Protein AF-A0A509LCJ4-F1 (afdb_monomer_lite)

pLDDT: mean 75.79, std 15.9, range [31.55, 95.25]

Secondary structure (DSSP, 8-state):
-PPPPPHHHHHHHHHHHHT-TT-EEHHHHHHHHTTT-SS---HHHHHHHHHHHHHTTSEEEESSGGG-EEEE-------TTTT--S-TTSHHHHTTS---HHHHHHHHHHHS-GGGSPP----HHHHHS--TTT--SS-HHHHHHHHHHH--SSTTPPTTHHHHHHHHHHHHHHHHHHHHHTT----HHHHHHHHHH--PPTT---

Foldseek 3Di:
DDDDDPVVVLVVLLVLQAVCQVFADLVRSQVVCVVVDPDRDDSVNVVVSVVVCVVVVQWDWDDDDRNTGIHGRPDPPPPVPPPPPPPPPPPVVVVPDDDDPVVVVVVVQVPDDPVPHDDDDDPVVCVVVDDPPPDDPDDPVVVVVVVVVVDDPPPDDPPCVVVVVVVLVVQLVVVQVVCVVVVWPDDSVQSNCCSVPVDHDPPTDD

Structure (mmCIF, N/CA/C/O backbone):
data_AF-A0A509LCJ4-F1
#
_entry.id   AF-A0A509LCJ4-F1
#
loop_
_atom_site.group_PDB
_atom_site.id
_atom_site.type_symbol
_atom_site.label_atom_id
_atom_site.label_alt_id
_atom_site.label_comp_id
_atom_site.label_asym_id
_atom_site.label_entity_id
_atom_site.label_seq_id
_atom_site.pdbx_PDB_ins_code
_atom_site.Cartn_x
_atom_site.Cartn_y
_atom_site.Cartn_z
_atom_site.occupancy
_atom_site.B_iso_or_equiv
_atom_site.auth_seq_id
_atom_site.auth_comp_id
_atom_site.auth_asym_id
_atom_site.auth_atom_id
_atom_site.pdbx_PDB_model_num
ATOM 1 N N . MET A 1 1 ? 19.513 -4.182 53.353 1.00 33.31 1 MET A N 1
ATOM 2 C CA . MET A 1 1 ? 18.036 -4.102 53.320 1.00 33.31 1 MET A CA 1
ATOM 3 C C . MET A 1 1 ? 17.621 -2.771 52.706 1.00 33.31 1 MET A C 1
ATOM 5 O O . MET A 1 1 ? 18.065 -1.745 53.215 1.00 33.31 1 MET A O 1
ATOM 9 N N . PRO A 1 2 ? 16.878 -2.746 51.587 1.00 37.03 2 PRO A N 1
ATOM 10 C CA . PRO A 1 2 ? 16.491 -1.492 50.951 1.00 37.03 2 PRO A CA 1
ATOM 11 C C . PRO A 1 2 ? 15.397 -0.805 51.782 1.00 37.03 2 PRO A C 1
ATOM 13 O O . PRO A 1 2 ? 14.404 -1.425 52.149 1.00 37.03 2 PRO A O 1
ATOM 16 N N . ARG A 1 3 ? 15.608 0.475 52.120 1.00 45.47 3 ARG A N 1
ATOM 17 C CA . ARG A 1 3 ? 14.636 1.304 52.849 1.00 45.47 3 ARG A CA 1
ATOM 18 C C . ARG A 1 3 ? 13.337 1.391 52.047 1.00 45.47 3 ARG A C 1
ATOM 20 O O . ARG A 1 3 ? 13.357 1.904 50.927 1.00 45.47 3 ARG A O 1
ATOM 27 N N . VAL A 1 4 ? 12.244 0.913 52.640 1.00 50.81 4 VAL A N 1
ATOM 28 C CA . VAL A 1 4 ? 10.884 1.067 52.115 1.00 50.81 4 VAL A CA 1
ATOM 29 C C . VAL A 1 4 ? 10.648 2.548 51.842 1.00 50.81 4 VAL A C 1
ATOM 31 O O . VAL A 1 4 ? 10.898 3.410 52.682 1.00 50.81 4 VAL A O 1
ATOM 34 N N . VAL A 1 5 ? 10.264 2.837 50.608 1.00 59.06 5 VAL A N 1
ATOM 35 C CA . VAL A 1 5 ? 9.874 4.172 50.170 1.00 59.06 5 VAL A CA 1
ATOM 36 C C . VAL A 1 5 ? 8.463 4.412 50.685 1.00 59.06 5 VAL A C 1
ATOM 38 O O . VAL A 1 5 ? 7.605 3.595 50.350 1.00 59.06 5 VAL A O 1
ATOM 41 N N . PRO A 1 6 ? 8.197 5.472 51.464 1.00 67.94 6 PRO A N 1
ATOM 42 C CA . PRO A 1 6 ? 6.829 5.802 51.836 1.00 67.94 6 PRO A CA 1
ATOM 43 C C . PRO A 1 6 ? 6.029 6.079 50.559 1.00 67.94 6 PRO A C 1
ATOM 45 O O . PRO A 1 6 ? 6.415 6.941 49.770 1.00 67.94 6 PRO A O 1
ATOM 48 N N . ALA A 1 7 ? 4.959 5.320 50.318 1.00 65.38 7 ALA A N 1
ATOM 49 C CA . ALA A 1 7 ? 4.083 5.518 49.159 1.00 65.38 7 ALA A CA 1
ATOM 50 C C . ALA A 1 7 ? 3.493 6.944 49.139 1.00 65.38 7 ALA A C 1
ATOM 52 O O . ALA A 1 7 ? 3.397 7.561 48.085 1.00 65.38 7 ALA A O 1
ATOM 53 N N . GLU A 1 8 ? 3.260 7.508 50.326 1.00 69.81 8 GLU A N 1
ATOM 54 C CA . GLU A 1 8 ? 2.789 8.879 50.540 1.00 69.81 8 GLU A CA 1
ATOM 55 C C . GLU A 1 8 ? 3.720 9.947 49.936 1.00 69.81 8 GLU A C 1
ATOM 57 O O . GLU A 1 8 ? 3.243 10.948 49.408 1.00 69.81 8 GLU A O 1
ATOM 62 N N . GLU A 1 9 ? 5.045 9.730 49.952 1.00 72.44 9 GLU A N 1
ATOM 63 C CA . GLU A 1 9 ? 6.005 10.656 49.327 1.00 72.44 9 GLU A CA 1
ATOM 64 C C . GLU A 1 9 ? 5.854 10.674 47.800 1.00 72.44 9 GLU A C 1
ATOM 66 O O . GLU A 1 9 ? 6.003 11.722 47.177 1.00 72.44 9 GLU A O 1
ATOM 71 N N . LEU A 1 10 ? 5.594 9.514 47.189 1.00 76.00 10 LEU A N 1
ATOM 72 C CA . LEU A 1 10 ? 5.459 9.385 45.736 1.00 76.00 10 LEU A CA 1
ATOM 73 C C . LEU A 1 10 ? 4.158 10.021 45.244 1.00 76.00 10 LEU A C 1
ATOM 75 O O . LEU A 1 10 ? 4.177 10.738 44.246 1.00 76.00 10 LEU A O 1
ATOM 79 N N . ASP A 1 11 ? 3.067 9.815 45.979 1.00 78.56 11 ASP A N 1
ATOM 80 C CA . ASP A 1 11 ? 1.764 10.402 45.662 1.00 78.56 11 ASP A CA 1
ATOM 81 C C . ASP A 1 11 ? 1.780 11.929 45.821 1.00 78.56 11 ASP A C 1
ATOM 83 O O . ASP A 1 11 ? 1.165 12.645 45.034 1.00 78.56 11 ASP A O 1
ATOM 87 N N . LEU A 1 12 ? 2.525 12.452 46.802 1.00 78.88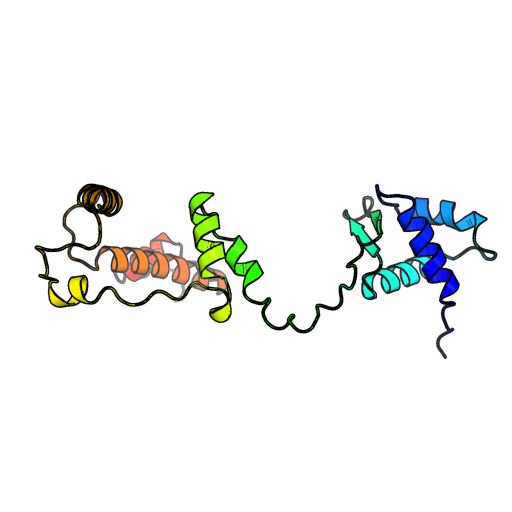 12 LEU A N 1
ATOM 88 C CA . LEU A 1 12 ? 2.711 13.895 46.966 1.00 78.88 12 LEU A CA 1
ATOM 89 C C . LEU A 1 12 ? 3.481 14.493 45.780 1.00 78.88 12 LEU A C 1
ATOM 91 O O . LEU A 1 12 ? 3.068 15.519 45.247 1.00 78.88 12 LEU A O 1
ATOM 95 N N . ILE A 1 13 ? 4.560 13.842 45.327 1.00 80.06 13 ILE A N 1
ATOM 96 C CA . ILE A 1 13 ? 5.332 14.295 44.157 1.00 80.06 13 ILE A CA 1
ATOM 97 C C . ILE A 1 13 ? 4.460 14.296 42.893 1.00 80.06 13 ILE A C 1
ATOM 99 O O . ILE A 1 13 ? 4.494 15.265 42.139 1.00 80.06 13 ILE A O 1
ATOM 103 N N . GLU A 1 14 ? 3.658 13.252 42.670 1.00 79.88 14 GLU A N 1
ATOM 104 C CA . GLU A 1 14 ? 2.735 13.183 41.530 1.00 79.88 14 GLU A CA 1
ATOM 105 C C . GLU A 1 14 ? 1.674 14.292 41.576 1.00 79.88 14 GLU A C 1
ATOM 107 O O . GLU A 1 14 ? 1.466 14.974 40.570 1.00 79.88 14 GLU A O 1
ATOM 112 N N . ARG A 1 15 ? 1.059 14.540 42.743 1.00 79.38 15 ARG A N 1
ATOM 113 C CA . ARG A 1 15 ? 0.094 15.640 42.918 1.00 79.38 15 ARG A CA 1
ATOM 114 C C . ARG A 1 15 ? 0.714 16.988 42.568 1.00 79.38 15 ARG A C 1
ATOM 116 O O . ARG A 1 15 ? 0.129 17.722 41.777 1.00 79.38 15 ARG A O 1
ATOM 123 N N . MET A 1 16 ? 1.921 17.277 43.056 1.00 79.75 16 MET A N 1
ATOM 124 C CA . MET A 1 16 ? 2.593 18.539 42.729 1.00 79.75 16 MET A CA 1
ATOM 125 C C . MET A 1 16 ? 2.919 18.656 41.236 1.00 79.75 16 MET A C 1
ATOM 127 O O . MET A 1 16 ? 2.855 1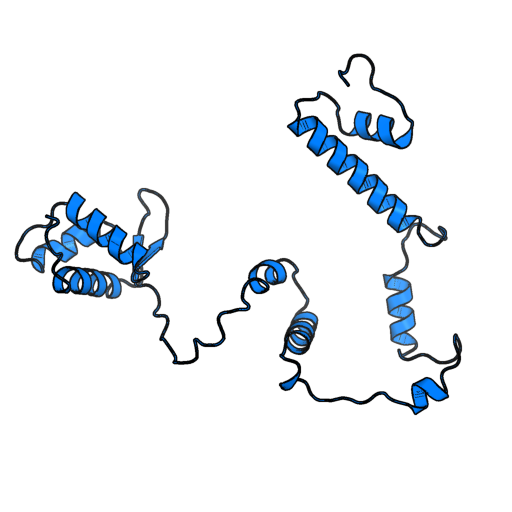9.747 40.689 1.00 79.75 16 MET A O 1
ATOM 131 N N . ILE A 1 17 ? 3.244 17.555 40.550 1.00 81.94 17 ILE A N 1
ATOM 132 C CA . ILE A 1 17 ? 3.453 17.569 39.093 1.00 81.94 17 ILE A CA 1
ATOM 133 C C . ILE A 1 17 ? 2.127 17.820 38.352 1.00 81.94 17 ILE A C 1
ATOM 135 O O . ILE A 1 17 ? 2.122 18.526 37.346 1.00 81.94 17 ILE A O 1
ATOM 139 N N . SER A 1 18 ? 1.003 17.294 38.853 1.00 78.25 18 SER A N 1
ATOM 140 C CA . SER A 1 18 ? -0.322 17.486 38.242 1.00 78.25 18 SER A CA 1
ATOM 141 C C . SER A 1 18 ? -0.826 18.935 38.287 1.00 78.25 18 SER A C 1
ATOM 143 O O . SER A 1 18 ? -1.566 19.351 37.399 1.00 78.25 18 SER A O 1
ATOM 145 N N . GLU A 1 19 ? -0.375 19.733 39.262 1.00 79.25 19 GLU A N 1
ATOM 146 C CA . GLU A 1 19 ? -0.728 21.156 39.378 1.00 79.25 19 GLU A CA 1
ATOM 147 C C . GLU A 1 19 ? -0.091 22.029 38.280 1.00 79.25 19 GLU A C 1
ATOM 149 O O . GLU A 1 19 ? -0.550 23.145 38.029 1.00 79.25 19 GLU A O 1
ATOM 154 N N . TYR A 1 20 ? 0.932 21.522 37.581 1.00 78.56 20 TYR A N 1
ATOM 155 C CA . TYR A 1 20 ? 1.624 22.231 36.506 1.00 78.56 20 TYR A CA 1
ATOM 156 C C . TYR A 1 20 ? 1.397 21.535 35.151 1.00 78.56 20 TYR A C 1
ATOM 158 O O . TYR A 1 20 ? 2.231 20.739 34.718 1.00 78.56 20 TYR A O 1
ATOM 166 N N . PRO A 1 21 ? 0.321 21.868 34.408 1.00 67.88 21 PRO A N 1
ATOM 167 C CA . PRO A 1 21 ? 0.019 21.255 33.107 1.00 67.88 21 PRO A CA 1
ATOM 168 C C . PRO A 1 21 ? 1.046 21.598 32.012 1.00 67.88 21 PRO A C 1
ATOM 170 O O . PRO A 1 21 ? 1.223 20.842 31.059 1.00 67.88 21 PRO A O 1
ATOM 173 N N . GLY A 1 22 ? 1.775 22.712 32.163 1.00 68.94 22 GLY A N 1
ATOM 174 C CA . GLY A 1 22 ? 2.937 23.052 31.327 1.00 68.94 22 GLY A CA 1
ATOM 175 C C . GLY A 1 22 ? 4.184 22.210 31.630 1.00 68.94 22 GLY A C 1
ATOM 176 O O . GLY A 1 22 ? 5.163 22.276 30.891 1.00 68.94 22 GLY A O 1
ATOM 177 N N . GLY A 1 23 ? 4.117 21.394 32.684 1.00 76.31 23 GLY A N 1
ATOM 178 C CA . GLY A 1 23 ? 5.194 20.591 33.224 1.00 76.31 23 GLY A CA 1
ATOM 179 C C . GLY A 1 23 ? 6.172 21.389 34.090 1.00 76.31 23 GLY A C 1
ATOM 180 O O . GLY A 1 23 ? 6.235 22.619 34.047 1.00 76.31 23 GLY A O 1
ATOM 181 N N . ILE A 1 24 ? 6.950 20.674 34.900 1.00 79.50 24 ILE A N 1
ATOM 182 C CA . ILE A 1 24 ? 7.888 21.258 35.858 1.00 79.50 24 ILE A CA 1
ATOM 183 C C . ILE A 1 24 ? 9.295 20.656 35.733 1.00 79.50 24 ILE A C 1
ATOM 185 O O . ILE A 1 24 ? 9.477 19.442 35.684 1.00 79.50 24 ILE A O 1
ATOM 189 N N . GLY A 1 25 ? 10.320 21.510 35.665 1.00 81.44 25 GLY A N 1
ATOM 190 C CA . GLY A 1 25 ? 11.725 21.085 35.673 1.00 81.44 25 GLY A CA 1
ATOM 191 C C . GLY A 1 25 ? 12.210 20.709 37.078 1.00 81.44 25 GLY A C 1
ATOM 192 O O . GLY A 1 25 ? 11.651 21.158 38.079 1.00 81.44 25 GLY A O 1
ATOM 193 N N . ILE A 1 26 ? 13.292 19.930 37.177 1.00 79.69 26 ILE A N 1
ATOM 194 C CA . ILE A 1 26 ? 13.751 19.368 38.463 1.00 79.69 26 ILE A CA 1
ATOM 195 C C . ILE A 1 26 ? 14.048 20.431 39.534 1.00 79.69 26 ILE A C 1
ATOM 197 O O . ILE A 1 26 ? 13.632 20.279 40.677 1.00 79.69 26 ILE A O 1
ATOM 201 N N . SER A 1 27 ? 14.692 21.543 39.165 1.00 78.50 27 SER A N 1
ATOM 202 C CA . SER A 1 27 ? 15.024 22.627 40.101 1.00 78.50 27 SER A CA 1
ATOM 203 C C . SER A 1 27 ? 13.783 23.392 40.569 1.00 78.50 27 SER A C 1
ATOM 205 O O . SER A 1 27 ? 13.729 23.870 41.698 1.00 78.50 27 SER A O 1
ATOM 207 N N . ALA A 1 28 ? 12.766 23.517 39.710 1.00 79.06 28 ALA A N 1
ATOM 208 C CA . ALA A 1 28 ? 11.496 24.132 40.085 1.00 79.06 28 ALA A CA 1
ATOM 209 C C . ALA A 1 28 ? 10.714 23.213 41.033 1.00 79.06 28 ALA A C 1
ATOM 211 O O . ALA A 1 28 ? 10.183 23.684 42.038 1.00 79.06 28 ALA A O 1
ATOM 212 N N . LEU A 1 29 ? 10.735 21.907 40.760 1.00 81.00 29 LEU A N 1
ATOM 213 C CA . LEU A 1 29 ? 10.104 20.879 41.578 1.00 81.00 29 LEU A CA 1
ATOM 214 C C . LEU A 1 29 ? 10.755 20.768 42.968 1.00 81.00 29 LEU A C 1
ATOM 216 O O . LEU A 1 29 ? 10.044 20.631 43.955 1.00 81.00 29 LEU A O 1
ATOM 220 N N . GLU A 1 30 ? 12.077 20.941 43.083 1.00 78.62 30 GLU A N 1
ATOM 221 C CA . GLU A 1 30 ? 12.768 21.044 44.381 1.00 78.62 30 GLU A CA 1
ATOM 222 C C . GLU A 1 30 ? 12.242 22.205 45.238 1.00 78.62 30 GLU A C 1
ATOM 224 O O . GLU A 1 30 ? 11.990 22.024 46.430 1.00 78.62 30 GLU A O 1
ATOM 229 N N . ARG A 1 31 ? 12.029 23.390 44.646 1.00 76.25 31 ARG A N 1
ATOM 230 C CA . ARG A 1 31 ? 11.494 24.551 45.382 1.00 76.25 31 ARG A CA 1
ATOM 231 C C . ARG A 1 31 ? 10.050 24.345 45.818 1.00 76.25 31 ARG A C 1
ATOM 233 O O . ARG A 1 31 ? 9.688 24.758 46.913 1.00 76.25 31 ARG A O 1
ATOM 240 N N . VAL A 1 32 ? 9.241 23.737 44.953 1.00 77.69 32 VAL A N 1
ATOM 241 C CA . VAL A 1 32 ? 7.825 23.463 45.223 1.00 77.69 32 VAL A CA 1
ATOM 242 C C . VAL A 1 32 ? 7.675 22.388 46.301 1.00 77.69 32 VAL A C 1
ATOM 244 O O . VAL A 1 32 ? 6.792 22.485 47.140 1.00 77.69 32 VAL A O 1
ATOM 247 N N . LEU A 1 33 ? 8.572 21.403 46.346 1.00 76.62 33 LEU A N 1
ATOM 248 C CA . LEU A 1 33 ? 8.556 20.337 47.350 1.00 76.62 33 LEU A CA 1
ATOM 249 C C . LEU A 1 33 ? 9.142 20.747 48.710 1.00 76.62 33 LEU A C 1
ATOM 251 O O . LEU A 1 33 ? 8.780 20.153 49.725 1.00 76.62 33 LEU A O 1
ATOM 255 N N . ALA A 1 34 ? 10.022 21.752 48.756 1.00 70.06 34 ALA A N 1
ATOM 256 C CA . ALA A 1 34 ? 10.665 22.224 49.985 1.00 70.06 34 ALA A CA 1
ATOM 257 C C . ALA A 1 34 ? 9.697 22.573 51.146 1.00 70.06 34 ALA A C 1
ATOM 259 O O . ALA A 1 34 ? 10.005 22.187 52.273 1.00 70.06 34 ALA A O 1
ATOM 260 N N . PRO A 1 35 ? 8.548 23.250 50.934 1.00 67.25 35 PRO A N 1
ATOM 261 C CA . PRO A 1 35 ? 7.594 23.540 52.010 1.00 67.25 35 PRO A CA 1
ATOM 262 C C . PRO A 1 35 ? 6.697 22.356 52.408 1.00 67.25 35 PRO A C 1
ATOM 264 O O . PRO A 1 35 ? 6.171 22.346 53.518 1.00 67.25 35 PRO A O 1
ATOM 267 N N . HIS A 1 36 ? 6.510 21.361 51.536 1.00 63.88 36 HIS A N 1
ATOM 268 C CA . HIS A 1 36 ? 5.550 20.267 51.748 1.00 63.88 36 HIS A CA 1
ATOM 269 C C . HIS A 1 36 ? 6.159 19.009 52.382 1.00 63.88 36 HIS A C 1
ATOM 271 O O . HIS A 1 36 ? 5.432 18.075 52.718 1.00 63.88 36 HIS A O 1
ATOM 277 N N . LEU A 1 37 ? 7.479 18.971 52.573 1.00 64.69 37 LEU A N 1
ATOM 278 C CA . LEU A 1 37 ? 8.184 17.827 53.144 1.00 64.69 37 LEU A CA 1
ATOM 279 C C . LEU A 1 37 ? 8.868 18.194 54.457 1.00 64.69 37 LEU A C 1
ATOM 281 O O . LEU A 1 37 ? 9.661 19.127 54.536 1.00 64.69 37 LEU A O 1
ATOM 285 N N . SER A 1 38 ? 8.641 17.372 55.481 1.00 53.91 38 SER A N 1
ATOM 286 C CA . SER A 1 38 ? 9.232 17.519 56.821 1.00 53.91 38 SER A CA 1
ATOM 287 C C . SER A 1 38 ? 10.762 17.360 56.828 1.00 53.91 38 SER A C 1
ATOM 289 O O . SER A 1 38 ? 11.421 17.665 57.819 1.00 53.91 38 SER A O 1
ATOM 291 N N . LYS A 1 39 ? 11.341 16.850 55.732 1.00 64.19 39 LYS A N 1
ATOM 292 C CA . LYS A 1 39 ? 12.776 16.635 55.550 1.00 64.19 39 LYS A CA 1
ATOM 293 C C . LYS A 1 39 ? 13.174 17.041 54.137 1.00 64.19 39 LYS A C 1
ATOM 295 O O . LYS A 1 39 ? 12.638 16.499 53.174 1.00 64.19 39 LYS A O 1
ATOM 300 N N . ALA A 1 40 ? 14.154 17.937 54.017 1.00 59.78 40 ALA A N 1
ATOM 301 C CA . ALA A 1 40 ? 14.696 18.339 52.723 1.00 59.78 40 ALA A CA 1
ATOM 302 C C . ALA A 1 40 ? 15.198 17.102 51.955 1.00 59.78 40 ALA A C 1
ATOM 304 O O . ALA A 1 40 ? 16.149 16.428 52.370 1.00 59.78 40 ALA A O 1
ATOM 305 N N . LEU A 1 41 ? 14.522 16.766 50.854 1.00 66.06 41 LEU A N 1
ATOM 306 C CA . LEU A 1 41 ? 14.933 15.678 49.977 1.00 66.06 41 LEU A CA 1
ATOM 307 C C . LEU A 1 41 ? 16.225 16.085 49.263 1.00 66.06 41 LEU A C 1
ATOM 309 O O . LEU A 1 41 ? 16.293 17.116 48.603 1.00 66.06 41 LEU A O 1
ATOM 313 N N . ASN A 1 42 ? 17.262 15.253 49.371 1.00 74.69 42 ASN A N 1
ATOM 314 C CA . ASN A 1 42 ? 18.460 15.409 48.550 1.00 74.69 42 ASN A CA 1
ATOM 315 C C . ASN A 1 42 ? 18.092 15.165 47.073 1.00 74.69 42 ASN A C 1
ATOM 317 O O . ASN A 1 42 ? 17.386 14.198 46.774 1.00 74.69 42 ASN A O 1
ATOM 321 N N . ARG A 1 43 ? 18.622 15.987 46.160 1.00 76.94 43 ARG A N 1
ATOM 322 C CA . ARG A 1 43 ? 18.452 15.884 44.701 1.00 76.94 43 ARG A CA 1
ATOM 323 C C . ARG A 1 43 ? 18.583 14.458 44.161 1.00 76.94 43 ARG A C 1
ATOM 325 O O . ARG A 1 43 ? 17.761 14.020 43.364 1.00 76.94 43 ARG A O 1
ATOM 332 N N . ARG A 1 44 ? 19.554 13.680 44.656 1.00 76.44 44 ARG A N 1
ATOM 333 C CA . ARG A 1 44 ? 19.750 12.272 44.248 1.00 76.44 44 ARG A CA 1
ATOM 334 C C . ARG A 1 44 ? 18.578 11.365 44.648 1.00 76.44 44 ARG A C 1
ATOM 336 O O . ARG A 1 44 ? 18.247 10.417 43.941 1.00 76.44 44 ARG A O 1
ATOM 343 N N . THR A 1 45 ? 17.944 11.642 45.785 1.00 78.56 45 THR A N 1
ATOM 344 C CA . THR A 1 45 ? 16.750 10.919 46.238 1.00 78.56 45 THR A CA 1
ATOM 345 C C . THR A 1 45 ? 15.552 11.279 45.374 1.00 78.56 45 THR A C 1
ATOM 347 O O . THR A 1 45 ? 14.810 10.377 45.004 1.00 78.56 45 THR A O 1
ATOM 350 N N . LEU A 1 46 ? 15.395 12.559 45.023 1.00 79.94 46 LEU A N 1
ATOM 351 C CA . LEU A 1 46 ? 14.321 13.028 44.152 1.00 79.94 46 LEU A CA 1
ATOM 352 C C . LEU A 1 46 ? 14.421 12.420 42.746 1.00 79.94 46 LEU A C 1
ATOM 354 O O . LEU A 1 46 ? 13.440 11.877 42.253 1.00 79.94 46 LEU A O 1
ATOM 358 N N . GLN A 1 47 ? 15.612 12.419 42.143 1.00 82.12 47 GLN A N 1
ATOM 359 C CA . GLN A 1 47 ? 15.852 11.781 40.841 1.00 82.12 47 GLN A CA 1
ATOM 360 C C . GLN A 1 47 ? 15.453 10.304 40.851 1.00 82.12 47 GLN A C 1
ATOM 362 O O . GLN A 1 47 ? 14.658 9.876 40.026 1.00 82.12 47 GLN A O 1
ATOM 367 N N . ARG A 1 48 ? 15.888 9.550 41.867 1.00 79.38 48 ARG A N 1
ATOM 368 C CA . ARG A 1 48 ? 15.511 8.137 42.022 1.00 79.38 48 ARG A CA 1
ATOM 369 C C . ARG A 1 48 ? 13.996 7.929 42.200 1.00 79.38 48 ARG A C 1
ATOM 371 O O . ARG A 1 48 ? 13.475 6.864 41.885 1.00 79.38 48 ARG A O 1
ATOM 378 N N . ARG A 1 49 ? 13.279 8.906 42.770 1.00 80.69 49 ARG A N 1
ATOM 379 C CA . ARG A 1 49 ? 11.811 8.864 42.926 1.00 80.69 49 ARG A CA 1
ATOM 380 C C . ARG A 1 49 ? 11.114 9.142 41.595 1.00 80.69 49 ARG A C 1
ATOM 382 O O . ARG A 1 49 ? 10.177 8.428 41.265 1.00 80.69 49 ARG A O 1
ATOM 389 N N . LEU A 1 50 ? 11.609 10.111 40.828 1.00 82.00 50 LEU A N 1
ATOM 390 C CA . LEU A 1 50 ? 11.122 10.425 39.483 1.00 82.00 50 LEU A CA 1
ATOM 391 C C . LEU A 1 50 ? 11.376 9.270 38.504 1.00 82.00 50 LEU A C 1
ATOM 393 O O . LEU A 1 50 ? 10.475 8.918 37.758 1.00 82.00 50 LEU A O 1
ATOM 397 N N . GLU A 1 51 ? 12.538 8.614 38.568 1.00 82.75 51 GLU A N 1
ATOM 398 C CA . GLU A 1 51 ? 12.829 7.396 37.792 1.00 82.75 51 GLU A CA 1
ATOM 399 C C . GLU A 1 51 ? 11.818 6.282 38.078 1.00 82.75 51 GLU A C 1
ATOM 401 O O . GLU A 1 51 ? 11.348 5.619 37.158 1.00 82.75 51 GLU A O 1
ATOM 406 N N . ARG A 1 52 ? 11.433 6.110 39.349 1.00 81.44 52 ARG A N 1
ATOM 407 C CA . ARG A 1 52 ? 10.404 5.140 39.733 1.00 81.44 52 ARG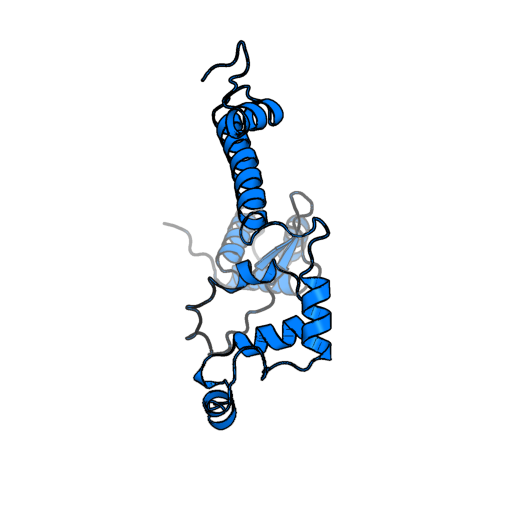 A CA 1
ATOM 408 C C . ARG A 1 52 ? 9.009 5.537 39.237 1.00 81.44 52 ARG A C 1
ATOM 410 O O . ARG A 1 52 ? 8.265 4.693 38.765 1.00 81.44 52 ARG A O 1
ATOM 417 N N . LEU A 1 53 ? 8.646 6.817 39.305 1.00 81.12 53 LEU A N 1
ATOM 418 C CA . LEU A 1 53 ? 7.369 7.296 38.761 1.00 81.12 53 LEU A CA 1
ATOM 419 C C . LEU A 1 53 ? 7.313 7.185 37.225 1.00 81.12 53 LEU A C 1
ATOM 421 O O . LEU A 1 53 ? 6.244 6.927 36.674 1.00 81.12 53 LEU A O 1
ATOM 425 N N . LEU A 1 54 ? 8.455 7.334 36.544 1.00 81.88 54 LEU A N 1
ATOM 426 C CA . LEU A 1 54 ? 8.597 7.085 35.107 1.00 81.88 54 LEU A CA 1
ATOM 427 C C . LEU A 1 54 ? 8.456 5.594 34.781 1.00 81.88 54 LEU A C 1
ATOM 429 O O . LEU A 1 54 ? 7.725 5.249 33.854 1.00 81.88 54 LEU A O 1
ATOM 433 N N . SER A 1 55 ? 9.099 4.702 35.550 1.00 78.81 55 SER A N 1
ATOM 434 C CA . SER A 1 55 ? 8.948 3.251 35.359 1.00 78.81 55 SER A CA 1
ATOM 435 C C . SER A 1 55 ? 7.513 2.786 35.593 1.00 78.81 55 SER A C 1
ATOM 437 O O . SER A 1 55 ? 7.014 1.935 34.861 1.00 78.81 55 SER A O 1
ATOM 439 N N . ASP A 1 56 ? 6.834 3.396 36.565 1.00 77.00 56 ASP A N 1
ATOM 440 C CA . ASP A 1 56 ? 5.444 3.103 36.914 1.00 77.00 56 ASP A CA 1
ATOM 441 C C . ASP A 1 56 ? 4.441 3.793 35.956 1.00 77.00 56 ASP A C 1
ATOM 443 O O . ASP A 1 56 ? 3.233 3.687 36.153 1.00 77.00 56 ASP A O 1
ATOM 447 N N . LYS A 1 57 ? 4.923 4.488 34.906 1.00 77.62 57 LYS A N 1
ATOM 448 C CA . LYS A 1 57 ? 4.138 5.231 33.895 1.00 77.62 57 LYS A CA 1
ATOM 449 C C . LYS A 1 57 ? 3.175 6.283 34.470 1.00 77.62 57 LYS A C 1
ATOM 451 O O . LYS A 1 57 ? 2.194 6.650 33.828 1.00 77.62 57 LYS A O 1
ATOM 456 N N . ARG A 1 58 ? 3.467 6.791 35.668 1.00 76.81 58 ARG A N 1
ATOM 457 C CA . ARG A 1 58 ? 2.669 7.815 36.367 1.00 76.81 58 ARG A CA 1
ATOM 458 C C . ARG A 1 58 ? 2.989 9.236 35.894 1.00 76.81 58 ARG A C 1
ATOM 460 O O . ARG A 1 58 ? 2.145 10.126 35.934 1.00 76.81 58 ARG A O 1
ATOM 467 N N . ILE A 1 59 ? 4.209 9.451 35.403 1.00 82.06 59 ILE A N 1
ATOM 468 C CA . ILE A 1 59 ? 4.681 10.734 34.869 1.00 82.06 59 ILE A CA 1
ATOM 469 C C . ILE A 1 59 ? 5.375 10.522 33.522 1.00 82.06 59 ILE A C 1
ATOM 471 O O . ILE A 1 59 ? 5.899 9.443 33.250 1.00 82.06 59 ILE A O 1
ATOM 475 N N . THR A 1 60 ? 5.411 11.559 32.695 1.00 81.69 60 THR A N 1
ATOM 476 C CA . THR A 1 60 ? 6.143 11.601 31.423 1.00 81.69 60 THR A CA 1
ATOM 477 C C . THR A 1 60 ? 7.165 12.733 31.438 1.00 81.69 60 THR A C 1
ATOM 479 O O . THR A 1 60 ? 7.026 13.708 32.177 1.00 81.69 60 THR A O 1
ATOM 482 N N . THR A 1 61 ? 8.214 12.614 30.629 1.00 82.12 61 THR A N 1
ATOM 483 C CA . THR A 1 61 ? 9.196 13.685 30.410 1.00 82.12 61 THR A CA 1
ATOM 484 C C . THR A 1 61 ? 9.052 14.261 29.013 1.00 82.12 61 THR A C 1
ATOM 486 O O . THR A 1 61 ? 8.931 13.508 28.051 1.00 82.12 61 THR A O 1
ATOM 489 N N . GLU A 1 62 ? 9.141 15.580 28.891 1.00 76.38 62 GLU A N 1
ATOM 490 C CA . GLU A 1 62 ? 9.254 16.281 27.614 1.00 76.38 62 GLU A CA 1
ATOM 491 C C . GLU A 1 62 ? 10.519 17.149 27.598 1.00 76.38 62 GLU A C 1
ATOM 493 O O . GLU A 1 62 ? 10.840 17.801 28.592 1.00 76.38 62 GLU A O 1
ATOM 498 N N . GLY A 1 63 ? 11.224 17.162 26.463 1.00 71.88 63 GLY A N 1
ATOM 499 C CA . GLY A 1 63 ? 12.450 17.939 26.249 1.00 71.88 63 GLY A CA 1
ATOM 500 C C . GLY A 1 63 ? 13.752 17.180 26.531 1.00 71.88 63 GLY A C 1
ATOM 501 O O . GLY A 1 63 ? 13.758 16.092 27.102 1.00 71.88 63 GLY A O 1
ATOM 502 N N . GLU A 1 64 ? 14.878 17.769 26.118 1.00 61.09 64 GLU A N 1
ATOM 503 C CA . GLU A 1 64 ? 16.222 17.204 26.291 1.00 61.09 64 GLU A CA 1
ATOM 504 C C . GLU A 1 64 ? 17.085 18.069 27.223 1.00 61.09 64 GLU A C 1
ATOM 506 O O . GLU A 1 64 ? 17.091 19.301 27.151 1.00 61.09 64 GLU A O 1
ATOM 511 N N . SER A 1 65 ? 17.891 17.412 28.064 1.00 65.25 65 SER A N 1
ATOM 512 C CA . SER A 1 65 ? 18.905 18.021 28.941 1.00 65.25 65 SER A CA 1
ATOM 513 C C . SER A 1 65 ? 18.371 19.094 29.915 1.00 65.25 65 SER A C 1
ATOM 515 O O . SER A 1 65 ? 17.756 18.757 30.924 1.00 65.25 65 SER A O 1
ATOM 517 N N . ILE A 1 66 ? 18.630 20.380 29.660 1.00 59.16 66 ILE A N 1
ATOM 518 C CA . ILE A 1 66 ? 18.250 21.517 30.517 1.00 59.16 66 ILE A CA 1
ATOM 519 C C . ILE A 1 66 ? 16.763 21.866 30.345 1.00 59.16 66 ILE A C 1
ATOM 521 O O . ILE A 1 66 ? 16.138 22.368 31.277 1.00 59.16 66 ILE A O 1
ATOM 525 N N . ALA A 1 67 ? 16.185 21.548 29.183 1.00 65.94 67 ALA A N 1
ATOM 526 C CA . ALA A 1 67 ? 14.766 21.726 28.892 1.00 65.94 67 ALA A CA 1
ATOM 527 C C . ALA A 1 67 ? 13.917 20.513 29.314 1.00 65.94 67 ALA A C 1
ATOM 529 O O . ALA A 1 67 ? 12.782 20.393 28.869 1.00 65.94 67 ALA A O 1
ATOM 530 N N . LEU A 1 68 ? 14.457 19.603 30.137 1.00 77.50 68 LEU A N 1
ATOM 531 C CA . LEU A 1 68 ? 13.725 18.434 30.617 1.00 77.50 68 LEU A CA 1
ATOM 532 C C . LEU A 1 68 ? 12.658 18.852 31.635 1.00 77.50 68 LEU A C 1
ATOM 534 O O . LEU A 1 68 ? 12.963 19.345 32.728 1.00 77.50 68 LEU A O 1
ATOM 538 N N . VAL A 1 69 ? 11.406 18.597 31.282 1.00 82.38 69 VAL A N 1
ATOM 539 C CA . VAL A 1 69 ? 10.231 18.951 32.065 1.00 82.38 69 VAL A CA 1
ATOM 540 C C . VAL A 1 69 ? 9.419 17.688 32.361 1.00 82.38 69 VAL A C 1
ATOM 542 O O . VAL A 1 69 ? 9.152 16.890 31.467 1.00 82.38 69 VAL A O 1
ATOM 545 N N . TYR A 1 70 ? 9.022 17.501 33.621 1.00 81.25 70 TYR A N 1
ATOM 546 C CA . TYR A 1 70 ? 8.161 16.398 34.050 1.00 81.25 70 TYR A CA 1
ATOM 547 C C . TYR A 1 70 ? 6.694 16.819 33.973 1.00 81.25 70 TYR A C 1
ATOM 549 O O . TYR A 1 70 ? 6.326 17.884 34.472 1.00 81.25 70 TYR A O 1
ATOM 557 N N . LYS A 1 71 ? 5.859 15.975 33.375 1.00 81.31 71 LYS A N 1
ATOM 558 C CA . LYS A 1 71 ? 4.411 16.152 33.260 1.00 81.31 71 LYS A CA 1
ATOM 559 C C . LYS A 1 71 ? 3.687 14.958 33.861 1.00 81.31 71 LYS A C 1
ATOM 561 O O . LYS A 1 71 ? 4.209 13.845 33.888 1.00 81.31 71 LYS A O 1
ATOM 566 N N . HIS A 1 72 ? 2.477 15.194 3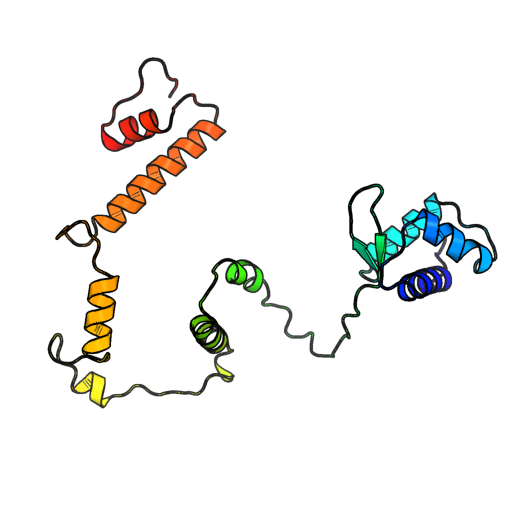4.348 1.00 76.94 72 HIS A N 1
ATOM 567 C CA . HIS A 1 72 ? 1.590 14.114 34.756 1.00 76.94 72 HIS A CA 1
ATOM 568 C C . HIS A 1 72 ? 1.181 13.327 33.506 1.00 76.94 72 HIS A C 1
ATOM 570 O O . HIS A 1 72 ? 0.801 13.936 32.503 1.00 76.94 72 HIS A O 1
ATOM 576 N N . ALA A 1 73 ? 1.256 11.995 33.549 1.00 69.81 73 ALA A N 1
ATOM 577 C CA . ALA A 1 73 ? 0.797 11.185 32.428 1.00 69.81 73 ALA A CA 1
ATOM 578 C C . ALA A 1 73 ? -0.719 11.409 32.268 1.00 69.81 73 ALA A C 1
ATOM 580 O O . ALA A 1 73 ? -1.449 11.239 33.247 1.00 69.81 73 ALA A O 1
ATOM 581 N N . PRO A 1 74 ? -1.235 11.839 31.101 1.00 57.19 74 PRO A N 1
ATOM 582 C CA . PRO A 1 74 ? -2.676 11.941 30.908 1.00 57.19 74 PRO A CA 1
ATOM 583 C C . PRO A 1 74 ? -3.256 10.553 31.170 1.00 57.19 74 PRO A C 1
ATOM 585 O O . PRO A 1 74 ? -2.871 9.585 30.515 1.00 57.19 74 PRO A O 1
ATOM 588 N N . GLY A 1 75 ? -4.077 10.455 32.216 1.00 45.50 75 GLY A N 1
ATOM 589 C CA . GLY A 1 75 ? -4.515 9.182 32.757 1.00 45.50 75 GLY A CA 1
ATOM 590 C C . GLY A 1 75 ? -5.072 8.299 31.652 1.00 45.50 75 GLY A C 1
ATOM 591 O O . GLY A 1 75 ? -6.072 8.639 31.020 1.00 45.50 75 GLY A O 1
ATOM 592 N N . VAL A 1 76 ? -4.449 7.136 31.468 1.00 39.72 76 VAL A N 1
ATOM 593 C CA . VAL A 1 76 ? -5.171 5.959 31.004 1.00 39.72 76 VAL A CA 1
ATOM 594 C C . VAL A 1 76 ? -6.207 5.711 32.090 1.00 39.72 76 VAL A C 1
ATOM 596 O O . VAL A 1 76 ? -5.929 5.078 33.108 1.00 39.72 76 VAL A O 1
ATOM 599 N N . ALA A 1 77 ? -7.391 6.297 31.919 1.00 34.53 77 ALA A N 1
ATOM 600 C CA . ALA A 1 77 ? -8.579 5.775 32.548 1.00 34.53 77 ALA A CA 1
ATOM 601 C C . ALA A 1 77 ? -8.612 4.308 32.132 1.00 34.53 77 ALA A C 1
ATOM 603 O O . ALA A 1 77 ? -8.794 3.987 30.960 1.00 34.53 77 ALA A O 1
ATOM 604 N N . ILE A 1 78 ? -8.323 3.432 33.089 1.00 38.03 78 ILE A N 1
ATOM 605 C CA . ILE A 1 78 ? -8.527 2.000 32.964 1.00 38.03 78 ILE A CA 1
ATOM 606 C C . ILE A 1 78 ? -10.046 1.839 32.871 1.00 38.03 78 ILE A C 1
ATOM 608 O O . ILE A 1 78 ? -10.729 1.603 33.865 1.00 38.03 78 ILE A O 1
ATOM 612 N N . THR A 1 79 ? -10.606 2.063 31.683 1.00 31.55 79 THR A N 1
ATOM 613 C CA . THR A 1 79 ? -11.871 1.455 31.315 1.00 31.55 79 THR A CA 1
ATOM 614 C C . THR A 1 79 ? -11.604 -0.040 31.268 1.00 31.55 79 THR A C 1
ATOM 616 O O . THR A 1 79 ? -10.578 -0.506 30.767 1.00 31.55 79 THR A O 1
ATOM 619 N N . ALA A 1 80 ? -12.497 -0.801 31.886 1.00 36.25 80 ALA A N 1
ATOM 620 C CA . ALA A 1 80 ? -12.440 -2.250 31.996 1.00 36.25 80 ALA A CA 1
ATOM 621 C C . ALA A 1 80 ? -12.694 -2.948 30.639 1.00 36.25 80 ALA A C 1
ATOM 623 O O . ALA A 1 80 ? -13.533 -3.835 30.541 1.00 36.25 80 ALA A O 1
ATOM 624 N N . GLU A 1 81 ? -11.966 -2.548 29.595 1.00 33.31 81 GLU A N 1
ATOM 625 C CA . GLU A 1 81 ? -11.971 -3.143 28.251 1.00 33.31 81 GLU A CA 1
ATOM 626 C C . GLU A 1 81 ? -10.619 -3.782 27.881 1.00 33.31 81 GLU A C 1
ATOM 628 O O . GLU A 1 81 ? -10.463 -4.338 26.793 1.00 33.31 81 GLU A O 1
ATOM 633 N N . SER A 1 82 ? -9.651 -3.811 28.805 1.00 36.78 82 SER A N 1
ATOM 634 C CA . SER A 1 82 ? -8.395 -4.558 28.642 1.00 36.78 82 SER A CA 1
ATOM 635 C C . SER A 1 82 ? -8.593 -6.070 28.797 1.00 36.78 82 SER A C 1
ATOM 637 O O . SER A 1 82 ? -8.134 -6.674 29.762 1.00 36.78 82 SER A O 1
ATOM 639 N N . ILE A 1 83 ? -9.259 -6.683 27.817 1.00 39.12 83 ILE A N 1
ATOM 640 C CA . ILE A 1 83 ? -9.026 -8.085 27.418 1.00 39.12 83 ILE A CA 1
ATOM 641 C C . ILE A 1 83 ? -8.729 -8.189 25.902 1.00 39.12 83 ILE A C 1
ATOM 643 O O . ILE A 1 83 ? -8.401 -9.257 25.410 1.00 39.12 83 ILE A O 1
ATOM 647 N N . VAL A 1 84 ? -8.731 -7.090 25.135 1.00 40.19 84 VAL A N 1
ATOM 648 C CA . VAL A 1 84 ? -8.424 -7.129 23.682 1.00 40.19 84 VAL A CA 1
ATOM 649 C C . VAL A 1 84 ? -7.021 -6.637 23.297 1.00 40.19 84 VAL A C 1
ATOM 651 O O . VAL A 1 84 ? -6.714 -6.509 22.114 1.00 40.19 84 VAL A O 1
ATOM 654 N N . ALA A 1 85 ? -6.120 -6.424 24.260 1.00 41.19 85 ALA A N 1
ATOM 655 C CA . ALA A 1 85 ? -4.754 -5.946 24.007 1.00 41.19 85 ALA A CA 1
ATOM 656 C C . ALA A 1 85 ? -3.774 -7.053 23.555 1.00 41.19 85 ALA A C 1
ATOM 658 O O . ALA A 1 85 ? -2.648 -7.134 24.033 1.00 41.19 85 ALA A O 1
ATOM 659 N N . GLU A 1 86 ? -4.189 -7.879 22.599 1.00 39.53 86 GLU A N 1
ATOM 660 C CA . GLU A 1 86 ? -3.330 -8.848 21.911 1.00 39.53 86 GLU A CA 1
ATOM 661 C C . GLU A 1 86 ? -3.553 -8.752 20.397 1.00 39.53 86 GLU A C 1
ATOM 663 O O . GLU A 1 86 ? -3.891 -9.719 19.725 1.00 39.53 86 GLU A O 1
ATOM 668 N N . SER A 1 87 ? -3.430 -7.539 19.839 1.00 42.50 87 SER A N 1
ATOM 669 C CA . SER A 1 87 ? -3.440 -7.297 18.381 1.00 42.50 87 SER A CA 1
ATOM 670 C C . SER A 1 87 ? -2.824 -5.948 17.955 1.00 42.50 87 SER A C 1
ATOM 672 O O . SER A 1 87 ? -3.196 -5.414 16.917 1.00 42.50 87 SER A O 1
ATOM 674 N N . SER A 1 88 ? -1.880 -5.355 18.695 1.00 44.84 88 SER A N 1
ATOM 675 C CA . SER A 1 88 ? -1.289 -4.046 18.332 1.00 44.84 88 SER A CA 1
ATOM 676 C C . SER A 1 88 ? 0.119 -4.138 17.727 1.00 44.84 88 SER A C 1
ATOM 678 O O . SER A 1 88 ? 0.959 -3.284 17.983 1.00 44.84 88 SER A O 1
ATOM 680 N N . ILE A 1 89 ? 0.394 -5.161 16.910 1.00 47.62 89 ILE A N 1
ATOM 681 C CA . ILE A 1 89 ? 1.570 -5.170 16.009 1.00 47.62 89 ILE A CA 1
ATOM 682 C C . ILE A 1 89 ? 1.207 -4.537 14.642 1.00 47.62 89 ILE A C 1
ATOM 684 O O . ILE A 1 89 ? 2.076 -4.235 13.832 1.00 47.62 89 ILE A O 1
ATOM 688 N N . GLY A 1 90 ? -0.083 -4.282 14.377 1.00 47.56 90 GLY A N 1
ATOM 689 C CA . GLY A 1 90 ? -0.561 -3.747 13.097 1.00 47.56 90 GLY A CA 1
ATOM 690 C C . GLY A 1 90 ? -0.630 -2.220 12.980 1.00 47.56 90 GLY A C 1
ATOM 691 O O . GLY A 1 90 ? -0.654 -1.721 11.859 1.00 47.56 90 GLY A O 1
ATOM 692 N N . ASP A 1 91 ? -0.660 -1.479 14.089 1.00 49.72 91 ASP A N 1
ATOM 693 C CA . ASP A 1 91 ? -1.070 -0.063 14.066 1.00 49.72 91 ASP A CA 1
ATOM 694 C C . ASP A 1 91 ? 0.076 0.895 13.677 1.00 49.72 91 ASP A C 1
ATOM 696 O O . ASP A 1 91 ? -0.113 1.843 12.915 1.00 49.72 91 ASP A O 1
ATOM 700 N N . GLU A 1 92 ? 1.316 0.599 14.087 1.00 48.44 92 GLU A N 1
ATOM 701 C CA . GLU A 1 92 ? 2.474 1.449 13.760 1.00 48.44 92 GLU A CA 1
ATOM 702 C C . GLU A 1 92 ? 2.883 1.363 12.278 1.00 48.44 92 GLU A C 1
ATOM 704 O O . GLU A 1 92 ? 3.284 2.362 11.682 1.00 48.44 92 GLU A O 1
ATOM 709 N N . ALA A 1 93 ? 2.714 0.201 11.636 1.00 49.75 93 ALA A N 1
ATOM 710 C CA . ALA A 1 93 ? 3.035 0.027 10.216 1.00 49.75 93 ALA A CA 1
ATOM 711 C C . ALA A 1 93 ? 1.982 0.656 9.276 1.00 49.75 93 ALA A C 1
ATOM 713 O O . ALA A 1 93 ? 2.297 1.027 8.145 1.00 49.75 93 ALA A O 1
ATOM 714 N N . GLN A 1 94 ? 0.731 0.798 9.729 1.00 52.03 94 GLN A N 1
ATOM 715 C CA . GLN A 1 94 ? -0.387 1.319 8.926 1.00 52.03 94 GLN A CA 1
ATOM 716 C C . GLN A 1 94 ? -0.458 2.850 8.884 1.00 52.03 94 GLN A C 1
ATOM 718 O O . GLN A 1 94 ? -1.066 3.413 7.969 1.00 52.03 94 GLN A O 1
ATOM 723 N N . SER A 1 95 ? 0.190 3.524 9.836 1.00 55.75 95 SER A N 1
ATOM 724 C CA . SER A 1 95 ? 0.295 4.986 9.877 1.00 55.75 95 SER A CA 1
ATOM 725 C C . SER A 1 95 ? 1.258 5.554 8.817 1.00 55.75 95 SER A C 1
ATOM 727 O O . SER A 1 95 ? 1.202 6.737 8.494 1.00 55.75 95 SER A O 1
ATOM 729 N N . TYR A 1 96 ? 2.116 4.719 8.213 1.00 60.06 96 TYR A N 1
ATOM 730 C CA . TYR A 1 96 ? 3.148 5.183 7.276 1.00 60.06 96 TYR A CA 1
ATOM 731 C C . TYR A 1 96 ? 2.619 5.562 5.883 1.00 60.06 96 TYR A C 1
ATOM 733 O O . TYR A 1 96 ? 3.235 6.373 5.194 1.00 60.06 96 TYR A O 1
ATOM 741 N N . ILE A 1 97 ? 1.486 4.998 5.446 1.00 78.25 97 ILE A N 1
ATOM 742 C CA . ILE A 1 97 ? 0.930 5.290 4.118 1.00 78.25 97 ILE A CA 1
ATOM 743 C C . ILE A 1 97 ? -0.187 6.332 4.268 1.00 78.25 97 ILE A C 1
ATOM 745 O O . ILE A 1 97 ? -1.287 5.978 4.714 1.00 78.25 97 ILE A O 1
ATOM 749 N N . PRO A 1 98 ? 0.052 7.607 3.899 1.00 84.06 98 PRO A N 1
ATOM 750 C CA . PRO A 1 98 ? -1.003 8.607 3.887 1.00 84.06 98 PRO A CA 1
ATOM 751 C C . PRO A 1 98 ? -2.039 8.225 2.826 1.00 84.06 98 PRO A C 1
ATOM 753 O O . PRO A 1 98 ? -1.720 8.051 1.651 1.00 84.06 98 PRO A O 1
ATOM 756 N N . VAL A 1 99 ? -3.289 8.080 3.254 1.00 87.69 99 VAL A N 1
ATOM 757 C CA . VAL A 1 99 ? -4.441 7.840 2.377 1.00 87.69 99 VAL A CA 1
ATOM 758 C C . VAL A 1 99 ? -5.276 9.111 2.273 1.00 87.69 99 VAL A C 1
ATOM 760 O O . VAL A 1 99 ? -5.248 9.949 3.176 1.00 87.69 99 VAL A O 1
ATOM 763 N N . SER A 1 100 ? -6.030 9.257 1.180 1.00 91.75 100 SER A N 1
ATOM 764 C CA . SER A 1 100 ? -7.016 10.338 1.082 1.00 91.75 100 SER A CA 1
ATOM 765 C C . SER A 1 100 ? -8.077 10.199 2.189 1.00 91.75 100 SER A C 1
ATOM 767 O O . SER A 1 100 ? -8.232 9.107 2.750 1.00 91.75 100 SER A O 1
ATOM 769 N N . PRO A 1 101 ? -8.841 11.259 2.501 1.00 90.00 101 PRO A N 1
ATOM 770 C CA . PRO A 1 101 ? -9.944 11.179 3.458 1.00 90.00 101 PRO A CA 1
ATOM 771 C C . PRO A 1 101 ? -10.928 10.042 3.137 1.00 90.00 101 PRO A C 1
ATOM 773 O O . PRO A 1 101 ? -11.303 9.271 4.020 1.00 90.00 101 PRO A O 1
ATOM 776 N N . GLU A 1 102 ? -11.276 9.871 1.860 1.00 92.88 102 GLU A N 1
ATOM 777 C CA . GLU A 1 102 ? -12.150 8.798 1.371 1.00 92.88 102 GLU A CA 1
ATOM 778 C C . GLU A 1 102 ? -11.493 7.424 1.551 1.00 92.88 102 GLU A C 1
ATOM 780 O O . GLU A 1 102 ? -12.130 6.477 2.016 1.00 92.88 102 GLU A O 1
ATOM 785 N N . GLY A 1 103 ? -10.196 7.322 1.246 1.00 90.56 103 GLY A N 1
ATOM 786 C CA . GLY A 1 103 ? -9.407 6.115 1.482 1.00 90.56 103 GLY A CA 1
ATOM 787 C C . GLY A 1 103 ? -9.334 5.737 2.964 1.00 90.56 103 GLY A C 1
ATOM 788 O O . GLY A 1 103 ? -9.381 4.553 3.294 1.00 90.56 103 GLY A O 1
ATOM 789 N N . GLY A 1 104 ? -9.296 6.722 3.863 1.00 91.56 104 GLY A N 1
ATOM 790 C CA . GLY A 1 104 ? -9.350 6.517 5.311 1.00 91.56 104 GLY A CA 1
ATOM 791 C C . GLY A 1 104 ? -10.654 5.859 5.763 1.00 91.56 104 GLY A C 1
ATOM 792 O O . GLY A 1 104 ? -10.622 4.914 6.549 1.00 91.56 104 GLY A O 1
ATOM 793 N N . ILE A 1 105 ? -11.792 6.289 5.209 1.00 92.25 105 ILE A N 1
ATOM 794 C CA . ILE A 1 105 ? -13.106 5.690 5.494 1.00 92.25 105 ILE A CA 1
ATOM 795 C C . ILE A 1 105 ? -13.127 4.219 5.060 1.00 92.25 105 ILE A C 1
ATOM 797 O O . ILE A 1 105 ? -13.524 3.347 5.835 1.00 92.25 105 ILE A O 1
ATOM 801 N N . ILE A 1 106 ? -12.658 3.931 3.840 1.00 91.62 106 ILE A N 1
ATOM 802 C CA . ILE A 1 106 ? -12.597 2.561 3.308 1.00 91.62 106 ILE A CA 1
ATOM 803 C C . ILE A 1 106 ? -11.663 1.696 4.158 1.00 91.62 106 ILE A C 1
ATOM 805 O O . ILE A 1 106 ? -12.020 0.575 4.517 1.00 91.62 106 ILE A O 1
ATOM 809 N N . ARG A 1 107 ? -10.486 2.218 4.520 1.00 90.31 107 ARG A N 1
ATOM 810 C CA . ARG A 1 107 ? -9.510 1.516 5.359 1.00 90.31 107 ARG A CA 1
ATOM 811 C C . ARG A 1 107 ? -10.119 1.121 6.701 1.00 90.31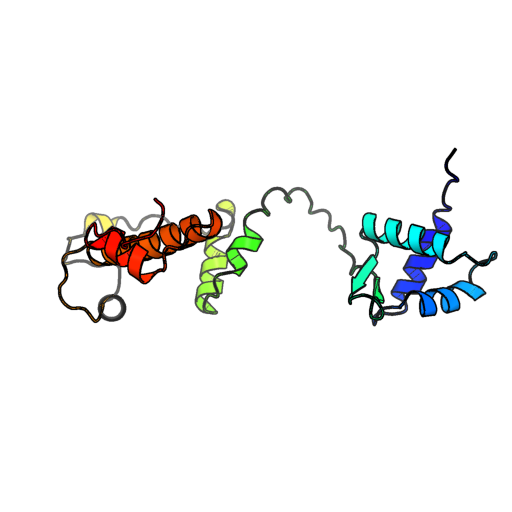 107 ARG A C 1
ATOM 813 O O . ARG A 1 107 ? -10.033 -0.045 7.072 1.00 90.31 107 ARG A O 1
ATOM 820 N N . ASN A 1 108 ? -10.795 2.052 7.371 1.00 90.12 108 ASN A N 1
ATOM 821 C CA . ASN A 1 108 ? -11.453 1.783 8.649 1.00 90.12 108 ASN A CA 1
ATOM 822 C C . ASN A 1 108 ? -12.518 0.683 8.513 1.00 90.12 108 ASN A C 1
ATOM 824 O O . ASN A 1 108 ? -12.590 -0.211 9.351 1.00 90.12 108 ASN A O 1
ATOM 828 N N . LEU A 1 109 ? -13.303 0.691 7.429 1.00 90.44 109 LEU A N 1
ATOM 829 C CA . LEU A 1 109 ? -14.309 -0.342 7.161 1.00 90.44 109 LEU A CA 1
ATOM 830 C C . LEU A 1 109 ? -13.680 -1.723 6.906 1.00 90.44 109 LEU A C 1
ATOM 832 O O . LEU A 1 109 ? -14.170 -2.736 7.404 1.00 90.44 109 LEU A O 1
ATOM 836 N N . VAL A 1 110 ? -12.569 -1.776 6.167 1.00 90.00 110 VAL A N 1
ATOM 837 C CA . VAL A 1 110 ? -11.827 -3.018 5.887 1.00 90.00 110 VAL A CA 1
ATOM 838 C C . VAL A 1 110 ? -11.079 -3.535 7.118 1.00 90.00 110 VAL A C 1
ATOM 840 O O . VAL A 1 110 ? -10.784 -4.725 7.180 1.00 90.00 110 VAL A O 1
ATOM 843 N N . GLN A 1 111 ? -10.785 -2.693 8.105 1.00 88.62 111 GLN A N 1
ATOM 844 C CA . GLN A 1 111 ? -10.113 -3.096 9.345 1.00 88.62 111 GLN A CA 1
ATOM 845 C C . GLN A 1 111 ? -11.062 -3.626 10.419 1.00 88.62 111 GLN A C 1
ATOM 847 O O . GLN A 1 111 ? -10.613 -4.297 11.345 1.00 88.62 111 GLN A O 1
ATOM 852 N N . GLN A 1 112 ? -12.370 -3.393 10.293 1.00 91.25 112 GLN A N 1
ATOM 853 C CA . GLN A 1 112 ? -13.336 -3.905 11.262 1.00 91.25 112 GLN A CA 1
ATOM 854 C C . GLN A 1 112 ? -13.261 -5.438 11.379 1.00 91.25 112 GLN A C 1
ATOM 856 O O . GLN A 1 112 ? -13.114 -6.128 10.359 1.00 91.25 112 GLN A O 1
ATOM 861 N N . PRO A 1 113 ? -13.412 -6.003 12.590 1.00 93.62 113 PRO A N 1
ATOM 862 C CA . PRO A 1 113 ? -13.580 -7.438 12.784 1.00 93.62 113 PRO A CA 1
ATOM 863 C C . PRO A 1 113 ? -14.690 -8.004 11.892 1.00 93.62 113 PRO A C 1
ATOM 865 O O . PRO A 1 113 ? -15.713 -7.352 11.681 1.00 93.62 113 PRO A O 1
ATOM 868 N N . LEU A 1 114 ? -14.525 -9.238 11.397 1.00 89.19 114 LEU A N 1
ATOM 869 C CA . LEU A 1 114 ? -15.490 -9.869 10.479 1.00 89.19 114 LEU A CA 1
ATOM 870 C C . LEU A 1 114 ? -16.927 -9.859 11.024 1.00 89.19 114 LEU A C 1
ATOM 872 O O . LEU A 1 114 ? -17.863 -9.663 10.259 1.00 89.19 114 LEU A O 1
ATOM 876 N N . MET A 1 115 ? -17.090 -10.001 12.343 1.00 91.94 115 MET A N 1
ATOM 877 C CA . MET A 1 115 ? -18.396 -10.000 13.015 1.00 91.94 115 MET A CA 1
ATOM 878 C C . MET A 1 115 ? -19.110 -8.640 12.999 1.00 91.94 115 MET A C 1
ATOM 880 O O . MET A 1 115 ? -20.321 -8.593 13.185 1.00 91.94 115 MET A O 1
ATOM 884 N N . GLN A 1 116 ? -18.377 -7.542 12.799 1.00 90.50 116 GLN A N 1
ATOM 885 C CA . GLN A 1 116 ? -18.931 -6.186 12.731 1.00 90.50 116 GLN A CA 1
ATOM 886 C C . GLN A 1 116 ? -19.228 -5.747 11.293 1.00 90.50 116 GLN A C 1
ATOM 888 O O . GLN A 1 116 ? -19.939 -4.766 11.076 1.00 90.50 116 GLN A O 1
ATOM 893 N N . ARG A 1 117 ? -18.708 -6.469 10.293 1.00 90.38 117 ARG A N 1
ATOM 894 C CA . ARG A 1 117 ? -18.961 -6.156 8.887 1.00 90.38 117 ARG A CA 1
ATOM 895 C C . ARG A 1 117 ? -20.366 -6.592 8.503 1.00 90.38 117 ARG A C 1
ATOM 897 O O . ARG A 1 117 ? -20.831 -7.665 8.880 1.00 90.38 117 ARG A O 1
ATOM 904 N N . LYS A 1 118 ? -21.030 -5.782 7.679 1.00 88.25 118 LYS A N 1
ATOM 905 C CA . LYS A 1 118 ? -22.317 -6.156 7.091 1.00 88.25 118 LYS A CA 1
ATOM 906 C C . LYS A 1 118 ? -22.116 -7.365 6.163 1.00 88.25 118 LYS A C 1
ATOM 908 O O . LYS A 1 118 ? -21.353 -7.244 5.202 1.00 88.25 118 LYS A O 1
ATOM 913 N N . PRO A 1 119 ? -22.790 -8.504 6.398 1.00 88.62 119 PRO A N 1
ATOM 914 C CA . PRO A 1 119 ? -22.690 -9.648 5.506 1.00 88.62 119 PRO A CA 1
ATOM 915 C C . PRO A 1 119 ? -23.324 -9.296 4.158 1.00 88.62 119 PRO A C 1
ATOM 917 O O . PRO A 1 119 ? -24.465 -8.835 4.090 1.00 88.62 119 PRO A O 1
ATOM 920 N N . ILE A 1 120 ? -22.568 -9.498 3.083 1.00 88.75 120 ILE A N 1
ATOM 921 C CA . ILE A 1 120 ? -23.012 -9.309 1.702 1.00 88.75 120 ILE A CA 1
ATOM 922 C C . ILE A 1 120 ? -22.763 -10.626 0.968 1.00 88.75 120 ILE A C 1
ATOM 924 O O . ILE A 1 120 ? -21.675 -11.193 1.052 1.00 88.75 120 ILE A O 1
ATOM 928 N N . GLY A 1 121 ? -23.791 -11.128 0.285 1.00 89.69 121 GLY A N 1
ATOM 929 C CA . GLY A 1 121 ? -23.682 -12.309 -0.567 1.00 89.69 121 GLY A CA 1
ATOM 930 C C . GLY A 1 121 ? -23.140 -11.965 -1.954 1.00 89.69 121 GLY A C 1
ATOM 931 O O . GLY A 1 121 ? -23.161 -10.810 -2.378 1.00 89.69 121 GLY A O 1
ATOM 932 N N . HIS A 1 122 ? -22.688 -12.982 -2.685 1.00 87.56 122 HIS A N 1
ATOM 933 C CA . HIS A 1 122 ? -22.311 -12.814 -4.086 1.00 87.56 122 HIS A CA 1
ATOM 934 C C . HIS A 1 122 ? -23.535 -12.514 -4.954 1.00 87.56 122 HIS A C 1
ATOM 936 O O . HIS A 1 122 ? -24.590 -13.135 -4.804 1.00 87.56 122 HIS A O 1
ATOM 942 N N . GLN A 1 123 ? -23.374 -11.602 -5.910 1.00 89.25 123 GLN A N 1
ATOM 943 C CA . GLN A 1 123 ? -24.379 -11.350 -6.934 1.00 89.25 123 GLN A CA 1
ATOM 944 C C . GLN A 1 123 ? -24.287 -12.443 -8.005 1.00 89.25 123 GLN A C 1
ATOM 946 O O . GLN A 1 123 ? -23.528 -12.321 -8.962 1.00 89.25 123 GLN A O 1
ATOM 951 N N . ARG A 1 124 ? -25.029 -13.541 -7.810 1.00 90.56 124 ARG A N 1
ATOM 952 C CA . ARG A 1 124 ? -24.978 -14.721 -8.693 1.00 90.56 124 ARG A CA 1
ATOM 953 C C . ARG A 1 124 ? -25.263 -14.400 -10.153 1.00 90.56 124 ARG A C 1
ATOM 955 O O . ARG A 1 124 ? -24.480 -14.813 -10.993 1.00 90.56 124 ARG A O 1
ATOM 962 N N . SER A 1 125 ? -26.299 -13.610 -10.427 1.00 90.88 125 SER A N 1
ATOM 963 C CA . SER A 1 125 ? -26.663 -13.239 -11.799 1.00 90.88 125 SER A CA 1
ATOM 964 C C . SER A 1 125 ? -25.498 -12.586 -12.542 1.00 90.88 125 SER A C 1
ATOM 966 O O . SER A 1 125 ? -25.231 -12.921 -13.682 1.00 90.88 125 SER A O 1
ATOM 968 N N . PHE A 1 126 ? -24.720 -11.730 -11.869 1.00 89.31 126 PHE A N 1
ATOM 969 C CA . PHE A 1 126 ? -23.540 -11.127 -12.486 1.00 89.31 126 PHE A CA 1
ATOM 970 C C . PHE A 1 126 ? -22.489 -12.171 -12.878 1.00 89.31 126 PHE A C 1
ATOM 972 O O . PHE A 1 126 ? -21.865 -12.014 -13.914 1.00 89.31 126 PHE A O 1
ATOM 979 N N . LEU A 1 127 ? -22.273 -13.210 -12.063 1.00 88.81 127 LEU A N 1
ATOM 980 C CA . LEU A 1 127 ? -21.292 -14.263 -12.349 1.00 88.81 127 LEU A CA 1
ATOM 981 C C . LEU A 1 127 ? -21.783 -15.247 -13.414 1.00 88.81 127 LEU A C 1
ATOM 983 O O . LEU A 1 127 ? -20.978 -15.736 -14.199 1.00 88.81 127 LEU A O 1
ATOM 987 N N . GLU A 1 128 ? -23.078 -15.551 -13.408 1.00 93.69 128 GLU A N 1
ATOM 988 C CA . GLU A 1 128 ? -23.719 -16.455 -14.367 1.00 93.69 128 GLU A CA 1
ATOM 989 C C . GLU A 1 128 ? -23.800 -15.818 -15.759 1.00 93.69 128 GLU A C 1
ATOM 991 O O . GLU A 1 128 ? -23.510 -16.484 -16.748 1.00 93.69 128 GLU A O 1
ATOM 996 N N . ASP A 1 129 ? -24.087 -14.516 -15.817 1.00 93.00 129 ASP A N 1
ATOM 997 C CA . ASP A 1 129 ? -24.193 -13.744 -17.058 1.00 93.00 129 ASP A CA 1
ATOM 998 C C . ASP A 1 129 ? -22.850 -13.104 -17.476 1.00 93.00 129 ASP A C 1
ATOM 1000 O O . ASP A 1 129 ? -22.803 -12.308 -18.417 1.00 93.00 129 ASP A O 1
ATOM 1004 N N . TYR A 1 130 ? -21.746 -13.393 -16.767 1.00 93.06 130 TYR A N 1
ATOM 1005 C CA . TYR A 1 130 ? -20.452 -12.767 -17.044 1.00 93.06 130 TYR A CA 1
ATOM 1006 C C . TYR A 1 130 ? -19.838 -13.293 -18.343 1.00 93.06 130 TYR A C 1
ATOM 1008 O O . TYR A 1 130 ? -19.303 -14.400 -18.408 1.00 93.06 130 TYR A O 1
ATOM 1016 N N . GLU A 1 131 ? -19.799 -12.432 -19.351 1.00 93.75 131 GLU A N 1
ATOM 1017 C CA . GLU A 1 131 ? -19.019 -12.634 -20.565 1.00 93.75 131 GLU A CA 1
ATOM 1018 C C . GLU A 1 131 ? -17.702 -11.838 -20.510 1.00 93.75 131 GLU A C 1
ATOM 1020 O O . GLU A 1 131 ? -17.735 -10.597 -20.447 1.00 93.75 131 GLU A O 1
ATOM 1025 N N . PRO A 1 132 ? -16.533 -12.511 -20.558 1.00 90.50 132 PRO A N 1
ATOM 1026 C CA . PRO A 1 132 ? -15.235 -11.850 -20.577 1.00 90.50 132 PRO A CA 1
ATOM 1027 C C . PRO A 1 132 ? -15.103 -10.865 -21.741 1.00 90.50 132 PRO A C 1
ATOM 1029 O O . PRO A 1 132 ? -15.297 -11.216 -22.901 1.00 90.50 132 PRO A O 1
ATOM 1032 N N . GLY A 1 133 ? -14.741 -9.621 -21.431 1.00 88.12 133 GLY A N 1
ATOM 1033 C CA . GLY A 1 133 ? -14.538 -8.568 -22.432 1.00 88.12 133 GLY A CA 1
ATOM 1034 C C . GLY A 1 133 ? -15.818 -7.918 -22.968 1.00 88.12 133 GLY A C 1
ATOM 1035 O O . GLY A 1 133 ? -15.713 -6.897 -23.644 1.00 88.12 133 GLY A O 1
ATOM 1036 N N . AL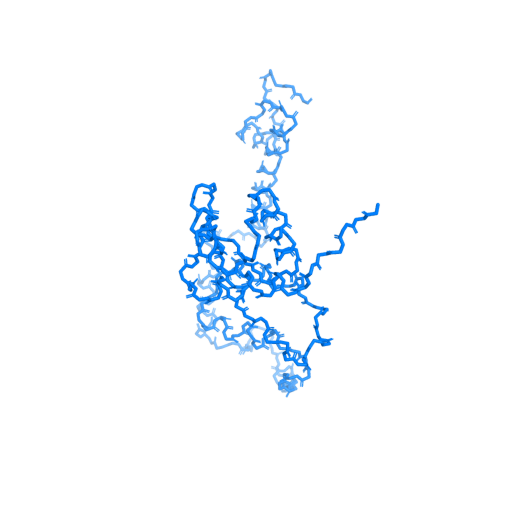A A 1 134 ? -17.001 -8.442 -22.633 1.00 90.25 134 ALA A N 1
ATOM 1037 C CA . ALA A 1 134 ? -18.291 -7.854 -23.000 1.00 90.25 134 ALA A CA 1
ATOM 1038 C C . ALA A 1 134 ? -19.028 -7.276 -21.783 1.00 90.25 134 ALA A C 1
ATOM 1040 O O . ALA A 1 134 ? -19.531 -6.152 -21.827 1.00 90.25 134 ALA A O 1
ATOM 1041 N N . THR A 1 135 ? -19.031 -8.002 -20.666 1.00 92.12 135 THR A N 1
ATOM 1042 C CA . THR A 1 135 ? -19.626 -7.553 -19.403 1.00 92.12 135 THR A CA 1
ATOM 1043 C C . THR A 1 135 ? -18.550 -7.077 -18.432 1.00 92.12 135 THR A C 1
ATOM 1045 O O . THR A 1 135 ? -17.417 -7.564 -18.417 1.00 92.12 135 THR A O 1
ATOM 1048 N N . PHE A 1 136 ? -18.886 -6.085 -17.609 1.00 90.62 136 PHE A N 1
ATOM 1049 C CA . PHE A 1 136 ? -17.931 -5.457 -16.703 1.00 90.62 136 PHE A CA 1
ATOM 1050 C C . PHE A 1 136 ? -18.600 -5.074 -15.388 1.00 90.62 136 PHE A C 1
ATOM 1052 O O . PHE A 1 136 ? -19.702 -4.535 -15.378 1.00 90.62 136 PHE A O 1
ATOM 1059 N N . TYR A 1 137 ? -17.890 -5.296 -14.283 1.00 89.25 137 TYR A N 1
ATOM 1060 C CA . TYR A 1 137 ? -18.346 -4.899 -12.949 1.00 89.25 137 TYR A CA 1
ATOM 1061 C C . TYR A 1 137 ? -18.305 -3.376 -12.742 1.00 89.25 137 TYR A C 1
ATOM 1063 O O . TYR A 1 137 ? -19.160 -2.794 -12.082 1.00 89.25 137 TYR A O 1
ATOM 1071 N N . LEU A 1 138 ? -17.289 -2.721 -13.310 1.00 92.12 138 LEU A N 1
ATOM 1072 C CA . LEU A 1 138 ? -17.092 -1.275 -13.215 1.00 92.12 138 LEU A CA 1
ATOM 1073 C C . LEU A 1 138 ? -17.768 -0.562 -14.383 1.00 92.12 138 LEU A C 1
ATOM 1075 O O . LEU A 1 138 ? -17.773 -1.087 -15.496 1.00 92.12 138 LEU A O 1
ATOM 1079 N N . SER A 1 139 ? -18.255 0.661 -14.158 1.00 93.69 139 SER A N 1
ATOM 1080 C CA . SER A 1 139 ? -18.783 1.519 -15.224 1.00 93.69 139 SER A CA 1
ATOM 1081 C C . SER A 1 139 ? -17.717 1.840 -16.272 1.00 93.69 139 SER A C 1
ATOM 1083 O O . SER A 1 139 ? -16.518 1.853 -15.989 1.00 93.69 139 SER A O 1
ATOM 1085 N N . GLU A 1 140 ? -18.152 2.150 -17.492 1.00 93.88 140 GLU A N 1
ATOM 1086 C CA . GLU A 1 140 ? -17.247 2.529 -18.582 1.00 93.88 140 GLU A CA 1
ATOM 1087 C C . GLU A 1 140 ? -16.365 3.730 -18.224 1.00 93.88 140 GLU A C 1
ATOM 1089 O O . GLU A 1 140 ? -15.160 3.701 -18.465 1.00 93.88 140 GLU A O 1
ATOM 1094 N N . SER A 1 141 ? -16.935 4.733 -17.550 1.00 95.25 141 SER A N 1
ATOM 1095 C CA . SER A 1 141 ? -16.204 5.910 -17.073 1.00 95.25 141 SER A CA 1
ATOM 1096 C C . SER A 1 141 ? -15.045 5.553 -16.139 1.00 95.25 141 SER A C 1
ATOM 1098 O O . SER A 1 141 ? -13.935 6.048 -16.324 1.00 95.25 141 SER A O 1
ATOM 1100 N N . LEU A 1 142 ? -15.272 4.662 -15.168 1.00 94.75 142 LEU A N 1
ATOM 1101 C CA . LEU A 1 142 ? -14.235 4.217 -14.235 1.00 94.75 142 LEU A CA 1
ATOM 1102 C C . LEU A 1 142 ? -13.179 3.370 -14.938 1.00 94.75 142 LEU A C 1
ATOM 1104 O O . LEU A 1 142 ? -11.991 3.537 -14.677 1.00 94.75 142 LEU A O 1
ATOM 1108 N N . ARG A 1 143 ? -13.589 2.490 -15.859 1.00 93.38 143 ARG A N 1
ATOM 1109 C CA . ARG A 1 143 ? -12.640 1.703 -16.658 1.00 93.38 143 ARG A CA 1
ATOM 1110 C C . ARG A 1 143 ? -11.729 2.605 -17.481 1.00 93.38 143 ARG A C 1
ATOM 1112 O O . ARG A 1 143 ? -10.526 2.375 -17.492 1.00 93.38 143 ARG A O 1
ATOM 1119 N N . PHE A 1 144 ? -12.280 3.636 -18.120 1.00 92.88 144 PHE A N 1
ATOM 1120 C CA . PHE A 1 144 ? -11.495 4.608 -18.877 1.00 92.88 144 PHE A CA 1
ATOM 1121 C C . PHE A 1 144 ? -10.522 5.372 -17.972 1.00 92.88 144 PHE A C 1
ATOM 1123 O O . PHE A 1 144 ? -9.333 5.442 -18.266 1.00 92.88 144 PHE A O 1
ATOM 1130 N N . GLN A 1 145 ? -10.994 5.874 -16.828 1.00 93.25 145 GLN A N 1
ATOM 1131 C CA . GLN A 1 145 ? -10.141 6.569 -15.862 1.00 93.25 145 GLN A CA 1
ATOM 1132 C C . GLN A 1 145 ? -9.001 5.683 -15.346 1.00 93.25 145 GLN A C 1
ATOM 1134 O O . GLN A 1 145 ? -7.856 6.125 -15.302 1.00 93.25 145 GLN A O 1
ATOM 1139 N N . PHE A 1 146 ? -9.282 4.428 -14.983 1.00 90.88 146 PHE A N 1
ATOM 1140 C CA . PHE A 1 146 ? -8.247 3.489 -14.549 1.00 90.88 146 PHE A CA 1
ATOM 1141 C C . PHE A 1 146 ? -7.306 3.091 -15.678 1.00 90.88 146 PHE A C 1
ATOM 1143 O O . PHE A 1 146 ? -6.117 2.914 -15.426 1.00 90.88 146 PHE A O 1
ATOM 1150 N N . HIS A 1 147 ? -7.804 2.982 -16.911 1.00 87.69 147 HIS A N 1
ATOM 1151 C CA . HIS A 1 147 ? -6.955 2.746 -18.070 1.00 87.69 147 HIS A CA 1
ATOM 1152 C C . HIS A 1 147 ? -5.953 3.888 -18.256 1.00 87.69 147 HIS A C 1
ATOM 1154 O O . HIS A 1 147 ? -4.761 3.630 -18.378 1.00 87.69 147 HIS A O 1
ATOM 1160 N N . GLU A 1 148 ? -6.409 5.138 -18.197 1.00 88.88 148 GLU A N 1
ATOM 1161 C CA . GLU A 1 148 ? -5.542 6.312 -18.328 1.00 88.88 148 GLU A CA 1
ATOM 1162 C C . GLU A 1 148 ? -4.576 6.461 -17.143 1.00 88.88 148 GLU A C 1
ATOM 1164 O O . GLU A 1 148 ? -3.395 6.718 -17.350 1.00 88.88 148 GLU A O 1
ATOM 1169 N N . MET A 1 149 ? -5.022 6.220 -15.904 1.00 85.69 149 MET A N 1
ATOM 1170 C CA . MET A 1 149 ? -4.130 6.220 -14.732 1.00 85.69 149 MET A CA 1
ATOM 1171 C C . MET A 1 149 ? -3.089 5.094 -14.779 1.00 85.69 149 MET A C 1
ATOM 1173 O O . MET A 1 149 ? -1.961 5.268 -14.326 1.00 85.69 149 MET A O 1
ATOM 1177 N N . GLY A 1 150 ? -3.473 3.927 -15.298 1.00 79.81 150 GLY A N 1
ATOM 1178 C CA . GLY A 1 150 ? -2.607 2.759 -15.429 1.00 79.81 150 GLY A CA 1
ATOM 1179 C C . GLY A 1 150 ? -1.683 2.808 -16.645 1.00 79.81 150 GLY A C 1
ATOM 1180 O O . GLY A 1 150 ? -0.778 1.978 -16.752 1.00 79.81 150 GLY A O 1
ATOM 1181 N N . ARG A 1 151 ? -1.880 3.762 -17.563 1.00 76.69 151 ARG A N 1
ATOM 1182 C CA . ARG A 1 151 ? -0.991 3.960 -18.706 1.00 76.69 151 ARG A CA 1
ATOM 1183 C C . ARG A 1 151 ? 0.345 4.506 -18.230 1.00 76.69 151 ARG A C 1
ATOM 1185 O O . ARG A 1 151 ? 0.466 5.631 -17.755 1.00 76.69 151 ARG A O 1
ATOM 1192 N N . THR A 1 152 ? 1.389 3.713 -18.415 1.00 65.38 152 THR A N 1
ATOM 1193 C CA . THR A 1 152 ? 2.757 4.201 -18.306 1.00 65.38 152 THR A CA 1
ATOM 1194 C C . THR A 1 152 ? 3.131 4.921 -19.605 1.00 65.38 152 THR A C 1
ATOM 1196 O O . THR A 1 152 ? 2.883 4.426 -20.701 1.00 65.38 152 THR A O 1
ATOM 1199 N N . LEU A 1 153 ? 3.757 6.099 -19.496 1.00 59.91 153 LEU A N 1
ATOM 1200 C CA . LEU A 1 153 ? 4.199 6.930 -20.636 1.00 59.91 153 LEU A CA 1
ATOM 1201 C C . LEU A 1 153 ? 5.222 6.237 -21.557 1.00 59.91 153 LEU A C 1
ATOM 1203 O O . LEU A 1 153 ? 5.570 6.753 -22.617 1.00 59.91 153 LEU A O 1
ATOM 1207 N N . VAL A 1 154 ? 5.728 5.076 -21.151 1.00 57.53 154 VAL A N 1
ATOM 1208 C CA . VAL A 1 154 ? 6.671 4.278 -21.922 1.00 57.53 154 VAL A CA 1
ATOM 1209 C C . VAL A 1 154 ? 5.861 3.218 -22.664 1.00 57.53 154 VAL A C 1
ATOM 1211 O O . VAL A 1 154 ? 5.558 2.167 -22.105 1.00 57.53 154 VAL A O 1
ATOM 1214 N N . GLY A 1 155 ? 5.457 3.567 -23.889 1.00 55.09 155 GLY A N 1
ATOM 1215 C CA . GLY A 1 155 ? 4.495 2.831 -24.712 1.00 55.09 155 GLY A CA 1
ATOM 1216 C C . GLY A 1 155 ? 4.746 1.327 -24.836 1.00 55.09 155 GLY A C 1
ATOM 1217 O O . GLY A 1 155 ? 5.877 0.873 -24.692 1.00 55.09 155 GLY A O 1
ATOM 1218 N N . GLU A 1 156 ? 3.653 0.595 -25.090 1.00 55.59 156 GLU A N 1
ATOM 1219 C CA . GLU A 1 156 ? 3.554 -0.825 -25.482 1.00 55.59 156 GLU A CA 1
ATOM 1220 C C . GLU A 1 156 ? 4.781 -1.691 -25.163 1.00 55.59 156 GLU A C 1
ATOM 1222 O O . GLU A 1 156 ? 5.373 -2.330 -26.032 1.00 55.59 156 GLU A O 1
ATOM 1227 N N . ARG A 1 157 ? 5.190 -1.740 -23.893 1.00 57.53 157 ARG A N 1
ATOM 1228 C CA . ARG A 1 157 ? 6.122 -2.777 -23.464 1.00 57.53 157 ARG A CA 1
ATOM 1229 C C . ARG A 1 157 ? 5.318 -4.012 -23.048 1.00 57.53 157 ARG A C 1
ATOM 1231 O O . ARG A 1 157 ? 4.285 -3.857 -22.393 1.00 57.53 157 ARG A O 1
ATOM 1238 N N . PRO A 1 158 ? 5.768 -5.229 -23.402 1.00 61.97 158 PRO A N 1
ATOM 1239 C CA . PRO A 1 158 ? 5.117 -6.463 -22.980 1.00 61.97 158 PRO A CA 1
ATOM 1240 C C . PRO A 1 158 ? 4.885 -6.486 -21.467 1.00 61.97 158 PRO A C 1
ATOM 1242 O O . PRO A 1 158 ? 5.734 -6.029 -20.696 1.00 61.97 158 PRO A O 1
ATOM 1245 N N . ALA A 1 159 ? 3.753 -7.040 -21.028 1.00 59.72 159 ALA A N 1
ATOM 1246 C CA . ALA A 1 159 ? 3.453 -7.187 -19.607 1.00 59.72 159 ALA A CA 1
ATOM 1247 C C . ALA A 1 159 ? 4.651 -7.810 -18.855 1.00 59.72 159 ALA A C 1
ATOM 1249 O O . ALA A 1 159 ? 5.224 -8.807 -19.291 1.00 59.72 159 ALA A O 1
ATOM 1250 N N . GLY A 1 160 ? 5.059 -7.195 -17.739 1.00 66.81 160 GLY A N 1
ATOM 1251 C CA . GLY A 1 160 ? 6.182 -7.660 -16.912 1.00 66.81 160 GLY A CA 1
ATOM 1252 C C . GLY A 1 160 ? 7.518 -6.929 -17.108 1.00 66.81 160 GLY A C 1
ATOM 1253 O O . GLY A 1 160 ? 8.372 -7.010 -16.226 1.00 66.81 160 GLY A O 1
ATOM 1254 N N . THR A 1 161 ? 7.712 -6.136 -18.169 1.00 67.88 161 THR A N 1
ATOM 1255 C CA . THR A 1 161 ? 8.932 -5.308 -18.311 1.00 67.88 161 THR A CA 1
ATOM 1256 C C . THR A 1 161 ? 9.043 -4.236 -17.235 1.00 67.88 161 THR A C 1
ATOM 1258 O O . THR A 1 161 ? 10.145 -3.947 -16.784 1.00 67.88 161 THR A O 1
ATOM 1261 N N . TYR A 1 162 ? 7.916 -3.675 -16.791 1.00 66.75 162 TYR A N 1
ATOM 1262 C CA . TYR A 1 162 ? 7.892 -2.688 -15.710 1.00 66.75 162 TYR A CA 1
ATOM 1263 C C . TYR A 1 162 ? 8.306 -3.304 -14.367 1.00 66.75 162 TYR A C 1
ATOM 1265 O O . TYR A 1 162 ? 9.164 -2.765 -13.673 1.00 66.75 162 TYR A O 1
ATOM 1273 N N . ALA A 1 163 ? 7.776 -4.489 -14.042 1.00 71.25 163 ALA A N 1
ATOM 1274 C CA . ALA A 1 163 ? 8.186 -5.241 -12.857 1.00 71.25 163 ALA A CA 1
ATOM 1275 C C . ALA A 1 163 ? 9.677 -5.605 -12.916 1.00 71.25 163 ALA A C 1
ATOM 1277 O O . ALA A 1 163 ? 10.393 -5.449 -11.929 1.00 71.25 163 ALA A O 1
ATOM 1278 N N . ARG A 1 164 ? 10.171 -6.014 -14.093 1.00 74.81 164 ARG A N 1
ATOM 1279 C CA . ARG A 1 164 ? 11.597 -6.283 -14.315 1.00 74.81 164 ARG A CA 1
ATOM 1280 C C . ARG A 1 164 ? 12.459 -5.029 -14.161 1.00 74.81 164 ARG A C 1
ATOM 1282 O O . ARG A 1 164 ? 13.559 -5.118 -13.632 1.00 74.81 164 ARG A O 1
ATOM 1289 N N . GLU A 1 165 ? 11.977 -3.867 -14.586 1.00 76.50 165 GLU A N 1
ATOM 1290 C CA . GLU A 1 165 ? 12.680 -2.589 -14.443 1.00 76.50 165 GLU A CA 1
ATOM 1291 C C . GLU A 1 165 ? 12.760 -2.134 -12.979 1.00 76.50 165 GLU A C 1
ATOM 1293 O O . GLU A 1 165 ? 13.842 -1.762 -12.518 1.00 76.50 165 GLU A O 1
ATOM 1298 N N . ILE A 1 166 ? 11.660 -2.248 -12.225 1.00 78.81 166 ILE A N 1
ATOM 1299 C CA . ILE A 1 166 ? 11.647 -1.999 -10.775 1.00 78.81 166 ILE A CA 1
ATOM 1300 C C . ILE A 1 166 ? 12.598 -2.960 -10.063 1.00 78.81 166 ILE A C 1
ATOM 1302 O O . ILE A 1 166 ? 13.425 -2.518 -9.267 1.00 78.81 166 ILE A O 1
ATOM 1306 N N . LEU A 1 167 ? 12.514 -4.258 -10.367 1.00 83.44 167 LEU A N 1
ATOM 1307 C CA . LEU A 1 167 ? 13.373 -5.269 -9.757 1.00 83.44 167 LEU A CA 1
ATOM 1308 C C . LEU A 1 167 ? 14.848 -4.991 -10.053 1.00 83.44 167 LEU A C 1
ATOM 1310 O O . LEU A 1 167 ? 15.664 -5.016 -9.140 1.00 83.44 167 LEU A O 1
ATOM 1314 N N . ASN A 1 168 ? 15.185 -4.653 -11.299 1.00 84.12 168 ASN A N 1
ATOM 1315 C CA . ASN A 1 168 ? 16.548 -4.288 -11.678 1.00 84.12 168 ASN A CA 1
ATOM 1316 C C . ASN A 1 168 ? 17.043 -3.055 -10.914 1.00 84.12 168 ASN A C 1
ATOM 1318 O O . ASN A 1 168 ? 18.199 -3.016 -10.501 1.00 84.12 168 ASN A O 1
ATOM 1322 N N . ARG A 1 169 ? 16.188 -2.045 -10.712 1.00 85.81 169 ARG A N 1
ATOM 1323 C CA . ARG A 1 169 ? 16.543 -0.855 -9.931 1.00 85.81 169 ARG A CA 1
ATOM 1324 C C . ARG A 1 169 ? 16.801 -1.203 -8.466 1.00 85.81 169 ARG A C 1
ATOM 1326 O O . ARG A 1 169 ? 17.820 -0.782 -7.929 1.00 85.81 169 ARG A O 1
ATOM 1333 N N . LEU A 1 170 ? 15.919 -1.992 -7.855 1.00 90.38 170 LEU A N 1
ATOM 1334 C CA . LEU A 1 170 ? 16.075 -2.455 -6.475 1.00 90.38 170 LEU A CA 1
ATOM 1335 C C . LEU A 1 170 ? 17.336 -3.301 -6.301 1.00 90.38 170 LEU A C 1
ATOM 1337 O O . LEU A 1 170 ? 18.061 -3.105 -5.333 1.00 90.38 170 LEU A O 1
ATOM 1341 N N . LEU A 1 171 ? 17.626 -4.194 -7.248 1.00 90.81 171 LEU A N 1
ATOM 1342 C CA . LEU A 1 171 ? 18.822 -5.032 -7.224 1.00 90.81 171 LEU A CA 1
ATOM 1343 C C . LEU A 1 171 ? 20.086 -4.162 -7.229 1.00 90.81 171 LEU A C 1
ATOM 1345 O O . LEU A 1 171 ? 20.949 -4.347 -6.381 1.00 90.81 171 LEU A O 1
ATOM 1349 N N . ILE A 1 172 ? 20.155 -3.147 -8.099 1.00 88.81 172 ILE A N 1
ATOM 1350 C CA . ILE A 1 172 ? 21.278 -2.194 -8.125 1.00 88.81 172 ILE A CA 1
ATOM 1351 C C . ILE A 1 172 ? 21.409 -1.442 -6.795 1.00 88.81 172 ILE A C 1
ATOM 1353 O O . ILE A 1 172 ? 22.510 -1.344 -6.254 1.00 88.81 172 ILE A O 1
ATOM 1357 N N . ASP A 1 173 ? 20.303 -0.911 -6.269 1.00 89.12 173 ASP A N 1
ATOM 1358 C CA . ASP A 1 173 ? 20.319 -0.091 -5.055 1.00 89.12 173 ASP A CA 1
ATOM 1359 C C . ASP A 1 173 ? 20.706 -0.918 -3.811 1.00 89.12 173 ASP A C 1
ATOM 1361 O O . ASP A 1 173 ? 21.509 -0.460 -2.995 1.00 89.12 173 ASP A O 1
ATOM 1365 N N . LEU A 1 174 ? 20.210 -2.155 -3.695 1.00 91.88 174 LEU A N 1
ATOM 1366 C CA . LEU A 1 174 ? 20.531 -3.070 -2.595 1.00 91.88 174 LEU A CA 1
ATOM 1367 C C . LEU A 1 174 ? 21.958 -3.613 -2.684 1.00 91.88 174 LEU A C 1
ATOM 1369 O O . LEU A 1 174 ? 22.662 -3.625 -1.676 1.00 91.88 174 LEU A O 1
ATOM 1373 N N . SER A 1 175 ? 22.415 -4.020 -3.872 1.00 88.56 175 SER A N 1
ATOM 1374 C CA . SER A 1 175 ? 23.788 -4.499 -4.062 1.00 88.56 175 SER A CA 1
ATOM 1375 C C . SER A 1 175 ? 24.810 -3.411 -3.744 1.00 88.56 175 SER A C 1
ATOM 1377 O O . SER A 1 175 ? 25.807 -3.684 -3.081 1.00 88.56 175 SER A O 1
ATOM 1379 N N . TRP A 1 176 ? 24.548 -2.165 -4.149 1.00 89.75 176 TRP A N 1
ATOM 1380 C CA . TRP A 1 176 ? 25.408 -1.038 -3.794 1.00 89.75 176 TRP A CA 1
ATOM 1381 C C . TRP A 1 176 ? 25.391 -0.757 -2.283 1.00 89.75 176 TRP A C 1
ATOM 1383 O O . TRP A 1 176 ? 26.448 -0.548 -1.689 1.00 89.75 176 TRP A O 1
ATOM 1393 N N . ALA A 1 177 ? 24.215 -0.782 -1.646 1.00 89.19 177 ALA A N 1
ATOM 1394 C CA . ALA A 1 177 ? 24.099 -0.558 -0.206 1.00 89.19 177 ALA A CA 1
ATOM 1395 C C . ALA A 1 177 ? 24.828 -1.639 0.615 1.00 89.19 177 ALA A C 1
ATOM 1397 O O . ALA A 1 177 ? 25.543 -1.292 1.553 1.00 89.19 177 ALA A O 1
ATOM 1398 N N . SER A 1 178 ? 24.705 -2.918 0.235 1.00 88.31 178 SER A N 1
ATOM 1399 C CA . SER A 1 178 ? 25.420 -4.036 0.878 1.00 88.31 178 SER A CA 1
ATOM 1400 C C . SER A 1 178 ? 26.927 -3.906 0.698 1.00 88.31 178 SER A C 1
ATOM 1402 O O . SER A 1 178 ? 27.666 -3.897 1.675 1.00 88.31 178 SER A O 1
ATOM 1404 N N . SER A 1 179 ? 27.374 -3.683 -0.542 1.00 84.38 179 SER A N 1
ATOM 1405 C CA . SER A 1 179 ? 28.786 -3.492 -0.885 1.00 84.38 179 SER A CA 1
ATOM 1406 C C . SER A 1 179 ? 29.408 -2.356 -0.061 1.00 84.38 179 SER A C 1
ATOM 1408 O O . SER A 1 179 ? 30.470 -2.513 0.538 1.00 84.38 179 SER A O 1
ATOM 1410 N N . ARG A 1 180 ? 28.700 -1.230 0.081 1.00 85.75 180 ARG A N 1
ATOM 1411 C CA . ARG A 1 180 ? 29.156 -0.104 0.903 1.00 85.75 180 ARG A CA 1
ATOM 1412 C C . ARG A 1 180 ? 29.214 -0.431 2.399 1.00 85.75 180 ARG A C 1
ATOM 1414 O O . ARG A 1 180 ? 30.112 0.067 3.075 1.00 85.75 180 ARG A O 1
ATOM 1421 N N . LEU A 1 181 ? 28.272 -1.219 2.923 1.00 87.44 181 LEU A N 1
ATOM 1422 C CA . LEU A 1 181 ? 28.291 -1.666 4.323 1.00 87.44 181 LEU A CA 1
ATOM 1423 C C . LEU A 1 181 ? 29.444 -2.636 4.602 1.00 87.44 181 LEU A C 1
ATOM 1425 O O . LEU A 1 181 ? 30.023 -2.591 5.683 1.00 87.44 181 LEU A O 1
ATOM 1429 N N . GLU A 1 182 ? 29.805 -3.460 3.622 1.00 85.44 182 GLU A N 1
ATOM 1430 C CA . GLU A 1 182 ? 30.949 -4.377 3.676 1.00 85.44 182 GLU A CA 1
ATOM 1431 C C . GLU A 1 182 ? 32.302 -3.660 3.508 1.00 85.44 182 GLU A C 1
ATOM 1433 O O . GLU A 1 182 ? 33.351 -4.265 3.709 1.00 85.44 182 GLU A O 1
ATOM 1438 N N . GLY A 1 183 ? 32.295 -2.356 3.202 1.00 83.12 183 GLY A N 1
ATOM 1439 C CA . GLY A 1 183 ? 33.502 -1.539 3.048 1.00 83.12 183 GLY A CA 1
ATOM 1440 C C . GLY A 1 183 ? 34.086 -1.531 1.633 1.00 83.12 183 GLY A C 1
ATOM 1441 O O . GLY A 1 183 ? 35.175 -0.996 1.428 1.00 83.12 183 GLY A O 1
ATOM 1442 N N . ASN A 1 184 ? 33.363 -2.069 0.649 1.00 82.62 184 ASN A N 1
ATOM 1443 C CA . ASN A 1 184 ? 33.802 -2.107 -0.740 1.00 82.62 184 ASN A CA 1
ATOM 1444 C C . ASN A 1 184 ? 33.727 -0.724 -1.405 1.00 82.62 184 ASN A C 1
ATOM 1446 O O . ASN A 1 184 ? 32.883 0.123 -1.099 1.00 82.62 184 ASN A O 1
ATOM 1450 N N . THR A 1 185 ? 34.613 -0.495 -2.375 1.00 82.94 185 THR A N 1
ATOM 1451 C CA . THR A 1 185 ? 34.778 0.802 -3.055 1.00 82.94 185 THR A CA 1
ATOM 1452 C C . THR A 1 185 ? 33.921 0.950 -4.316 1.00 82.94 185 THR A C 1
ATOM 1454 O O . THR A 1 185 ? 34.064 1.932 -5.055 1.00 82.94 185 THR A O 1
ATOM 1457 N N . TYR A 1 186 ? 33.020 0.001 -4.593 1.00 83.12 186 TYR A N 1
ATOM 1458 C CA . TYR A 1 186 ? 32.113 0.057 -5.741 1.00 83.12 186 TYR A CA 1
ATOM 1459 C C . TYR A 1 186 ? 31.167 1.256 -5.631 1.00 83.12 186 TYR A C 1
ATOM 1461 O O . TYR A 1 186 ? 30.448 1.434 -4.645 1.00 83.12 186 TYR A O 1
ATOM 1469 N N . ASN A 1 187 ? 31.158 2.104 -6.662 1.00 85.19 187 ASN A N 1
ATOM 1470 C CA . ASN A 1 187 ? 30.185 3.185 -6.748 1.00 85.19 187 ASN A CA 1
ATOM 1471 C C . ASN A 1 187 ? 28.893 2.654 -7.402 1.00 85.19 187 ASN A C 1
ATOM 1473 O O . ASN A 1 187 ? 28.888 1.605 -8.044 1.00 85.19 187 ASN A O 1
ATOM 1477 N N . ARG A 1 188 ? 27.785 3.389 -7.274 1.00 85.81 188 ARG A N 1
ATOM 1478 C CA . ARG A 1 188 ? 26.484 2.955 -7.810 1.00 85.81 188 ARG A CA 1
ATOM 1479 C C . ARG A 1 188 ? 26.492 2.730 -9.332 1.00 85.81 188 ARG A C 1
ATOM 1481 O O . ARG A 1 188 ? 25.738 1.894 -9.825 1.00 85.81 188 ARG A O 1
ATOM 1488 N N . LEU A 1 189 ? 27.308 3.480 -10.076 1.00 87.62 189 LEU A N 1
ATOM 1489 C CA . LEU A 1 189 ? 27.452 3.340 -11.529 1.00 87.62 189 LEU A CA 1
ATOM 1490 C C . LEU A 1 189 ? 28.222 2.060 -11.883 1.00 87.62 189 LEU A C 1
ATOM 1492 O O . LEU A 1 189 ? 27.821 1.352 -12.801 1.00 87.62 189 LEU A O 1
ATOM 1496 N N . ASP A 1 190 ? 29.245 1.710 -11.110 1.00 86.06 190 ASP A N 1
ATOM 1497 C CA . ASP A 1 190 ? 29.998 0.467 -11.256 1.00 86.06 190 ASP A CA 1
ATOM 1498 C C . ASP A 1 190 ? 29.115 -0.735 -10.928 1.00 86.06 190 ASP A C 1
ATOM 1500 O O . ASP A 1 190 ? 29.107 -1.704 -11.675 1.00 86.06 190 ASP A O 1
ATOM 1504 N N . THR A 1 191 ? 28.311 -0.665 -9.860 1.00 87.12 191 THR A N 1
ATOM 1505 C CA . THR A 1 191 ? 27.348 -1.725 -9.520 1.00 87.12 191 THR A CA 1
ATOM 1506 C C . THR A 1 191 ? 26.298 -1.885 -10.621 1.00 87.12 191 THR A C 1
ATOM 1508 O O . THR A 1 191 ? 25.938 -3.003 -10.985 1.00 87.12 191 THR A O 1
ATOM 1511 N N . LEU A 1 192 ? 25.834 -0.776 -11.209 1.00 87.38 192 LEU A N 1
ATOM 1512 C CA . LEU A 1 192 ? 24.944 -0.807 -12.369 1.00 87.38 192 LEU A CA 1
ATOM 1513 C C . LEU A 1 192 ? 25.620 -1.469 -13.573 1.00 87.38 192 LEU A C 1
ATOM 1515 O O . LEU A 1 192 ? 24.984 -2.301 -14.218 1.00 87.38 192 LEU A O 1
ATOM 1519 N N . ASN A 1 193 ? 26.875 -1.130 -13.871 1.00 86.88 193 ASN A N 1
ATOM 1520 C CA . ASN A 1 193 ? 27.613 -1.707 -14.995 1.00 86.88 193 ASN A CA 1
ATOM 1521 C C . ASN A 1 193 ? 27.915 -3.195 -14.784 1.00 86.88 193 ASN A C 1
ATOM 1523 O O . ASN A 1 193 ? 27.773 -3.989 -15.714 1.00 86.88 193 ASN A O 1
ATOM 1527 N N . LEU A 1 194 ? 28.225 -3.589 -13.551 1.00 86.69 194 LEU A N 1
ATOM 1528 C CA . LEU A 1 194 ? 28.428 -4.977 -13.162 1.00 86.69 194 LEU A CA 1
ATOM 1529 C C . LEU A 1 194 ? 27.144 -5.795 -13.345 1.00 86.69 194 LEU A C 1
ATOM 1531 O O . LEU A 1 194 ? 27.164 -6.837 -13.990 1.00 86.69 194 LEU A O 1
ATOM 1535 N N . ILE A 1 195 ? 26.006 -5.302 -12.850 1.00 84.81 195 ILE A N 1
ATOM 1536 C CA . ILE A 1 195 ? 24.721 -6.015 -12.924 1.00 84.81 195 ILE A CA 1
ATOM 1537 C C . ILE A 1 195 ? 24.151 -6.026 -14.349 1.00 84.81 195 ILE A C 1
ATOM 1539 O O . ILE A 1 195 ? 23.604 -7.037 -14.786 1.00 84.81 195 ILE A O 1
ATOM 1543 N N . LYS A 1 196 ? 24.225 -4.904 -15.078 1.00 82.81 196 LYS A N 1
ATOM 1544 C CA . LYS A 1 196 ? 23.614 -4.788 -16.414 1.00 82.81 196 LYS A CA 1
ATOM 1545 C C . LYS A 1 196 ? 24.485 -5.348 -17.532 1.00 82.81 196 LYS A C 1
ATOM 1547 O O . LYS A 1 196 ? 23.933 -5.862 -18.501 1.00 82.81 196 LYS A O 1
ATOM 1552 N N . PHE A 1 197 ? 25.805 -5.215 -17.425 1.00 83.81 197 PHE A N 1
ATOM 1553 C CA . PHE A 1 197 ? 26.742 -5.534 -18.506 1.00 83.81 197 PHE A CA 1
ATOM 1554 C C . PHE A 1 197 ? 27.794 -6.579 -18.114 1.00 83.81 197 PHE A C 1
ATOM 1556 O O . PHE A 1 197 ? 28.590 -6.964 -18.965 1.00 83.81 197 PHE A O 1
ATOM 1563 N N . GLY A 1 198 ? 27.815 -7.051 -16.861 1.00 83.12 198 GLY A N 1
ATOM 1564 C CA . GLY A 1 198 ? 28.820 -8.008 -16.385 1.00 83.12 198 GLY A CA 1
ATOM 1565 C C . GLY A 1 198 ? 30.229 -7.417 -16.284 1.00 83.12 198 GLY A C 1
ATOM 1566 O O . GLY A 1 198 ? 31.201 -8.165 -16.249 1.00 83.12 198 GLY A O 1
ATOM 1567 N N . GLN A 1 199 ? 30.357 -6.088 -16.286 1.00 83.94 199 GLN A N 1
ATOM 1568 C CA . GLN A 1 199 ? 31.647 -5.400 -16.306 1.00 83.94 199 GLN A CA 1
ATOM 1569 C C . GLN A 1 199 ? 32.092 -5.055 -14.884 1.00 83.94 199 GLN A C 1
ATOM 1571 O O . GLN A 1 199 ? 31.487 -4.203 -14.231 1.00 83.94 199 GLN A O 1
ATOM 1576 N N . ALA A 1 200 ? 33.154 -5.709 -14.415 1.00 80.19 200 ALA A N 1
ATOM 1577 C CA . ALA A 1 200 ? 33.826 -5.333 -13.176 1.00 80.19 200 ALA A CA 1
ATOM 1578 C C . ALA A 1 200 ? 34.613 -4.030 -13.372 1.00 80.19 200 ALA A C 1
ATOM 1580 O O . ALA A 1 200 ? 35.200 -3.802 -14.430 1.00 80.19 200 ALA A O 1
ATOM 1581 N N . ALA A 1 201 ? 34.618 -3.172 -12.353 1.00 77.75 201 ALA A N 1
ATOM 1582 C CA . ALA A 1 201 ? 35.414 -1.952 -12.380 1.00 77.75 201 ALA A CA 1
ATOM 1583 C C . ALA A 1 201 ? 36.899 -2.294 -12.178 1.00 77.75 201 ALA A C 1
ATOM 1585 O O . ALA A 1 201 ? 37.250 -3.025 -11.251 1.00 77.75 201 ALA A O 1
ATOM 1586 N N . GLU A 1 202 ? 37.774 -1.759 -13.033 1.00 71.44 202 GLU A N 1
ATOM 1587 C CA . GLU A 1 202 ? 39.221 -1.975 -12.925 1.00 71.44 202 GLU A CA 1
ATOM 1588 C C . GLU A 1 202 ? 39.768 -1.406 -11.605 1.00 71.44 202 GLU A C 1
ATOM 1590 O O . GLU A 1 202 ? 39.498 -0.260 -11.242 1.00 71.44 202 GLU A O 1
ATOM 1595 N N . GLY A 1 203 ? 40.547 -2.220 -10.884 1.00 68.62 203 GLY A N 1
ATOM 1596 C CA . GLY A 1 203 ? 41.209 -1.819 -9.639 1.00 68.62 203 GLY A CA 1
ATOM 1597 C C . GLY A 1 203 ? 40.321 -1.797 -8.390 1.00 68.62 203 GLY A C 1
ATOM 1598 O O . GLY A 1 203 ? 40.698 -1.155 -7.412 1.00 68.62 203 GLY A O 1
ATOM 1599 N N . LYS A 1 204 ? 39.156 -2.463 -8.403 1.00 67.44 204 LYS A N 1
ATOM 1600 C CA . LYS A 1 204 ? 38.290 -2.617 -7.221 1.00 67.44 204 LYS A CA 1
ATOM 1601 C C . LYS A 1 204 ? 38.256 -4.062 -6.740 1.00 67.44 204 LYS A C 1
ATOM 1603 O O . LYS A 1 204 ? 38.094 -4.970 -7.552 1.00 67.44 204 LYS A O 1
ATOM 1608 N N . ASP A 1 205 ? 38.390 -4.242 -5.429 1.00 60.31 205 ASP A N 1
ATOM 1609 C CA . ASP A 1 205 ? 38.327 -5.554 -4.784 1.00 60.31 205 ASP A CA 1
ATOM 1610 C C . ASP A 1 205 ? 36.932 -6.169 -4.936 1.00 60.31 205 ASP A C 1
ATOM 1612 O O . ASP A 1 205 ? 35.923 -5.465 -4.835 1.00 60.31 205 ASP A O 1
ATOM 1616 N N . ILE A 1 206 ? 36.905 -7.472 -5.229 1.00 55.69 206 ILE A N 1
ATOM 1617 C CA . ILE A 1 206 ? 35.692 -8.301 -5.287 1.00 55.69 206 ILE A CA 1
ATOM 1618 C C . ILE A 1 206 ? 35.378 -8.803 -3.883 1.00 55.69 206 ILE A C 1
ATOM 1620 O O . ILE A 1 206 ? 36.316 -9.338 -3.247 1.00 55.69 206 ILE A O 1
#

Radius of gyration: 31.15 Å; chains: 1; bounding box: 68×41×82 Å

Sequence (206 aa):
MPRVVPAEELDLIERMISEYPGGIGISALERVLAPHLSKALNRRTLQRRLERLLSDKRITTEGESIALVYKHAPGVAITAESIVAESSIGDEAQSYIPVSPEGGIIRNLVQQPLMQRKPIGHQRSFLEDYEPGATFYLSESLRFQFHEMGRTLVGERPAGTYAREILNRLLIDLSWASSRLEGNTYNRLDTLNLIKFGQAAEGKDI